Protein AF-A0A536VVU8-F1 (afdb_monomer_lite)

pLDDT: mean 79.84, std 20.14, range [30.11, 97.81]

Radius of gyration: 38.43 Å; chains: 1; bounding box: 78×57×101 Å

Structure (mmCIF, N/CA/C/O backbone):
data_AF-A0A536VVU8-F1
#
_entry.id   AF-A0A536VVU8-F1
#
loop_
_atom_site.group_PDB
_atom_site.id
_atom_site.type_symbol
_atom_site.label_atom_id
_atom_site.label_alt_id
_atom_site.label_comp_id
_atom_site.label_asym_id
_atom_site.label_entity_id
_atom_site.label_seq_id
_atom_site.pdbx_PDB_ins_code
_atom_site.Cartn_x
_atom_site.Cartn_y
_atom_site.Cartn_z
_atom_site.occupancy
_atom_site.B_iso_or_equiv
_atom_site.auth_seq_id
_atom_site.auth_comp_id
_atom_site.auth_asym_id
_atom_site.auth_atom_id
_atom_site.pdbx_PDB_model_num
ATOM 1 N N . MET A 1 1 ? -6.502 -5.950 -21.242 1.00 56.50 1 MET A N 1
ATOM 2 C CA . MET A 1 1 ? -5.462 -6.447 -20.313 1.00 56.50 1 MET A CA 1
ATOM 3 C C . MET A 1 1 ? -4.708 -7.555 -21.021 1.00 56.50 1 MET A C 1
ATOM 5 O O . MET A 1 1 ? -5.353 -8.341 -21.704 1.00 56.50 1 MET A O 1
ATOM 9 N N . THR A 1 2 ? -3.389 -7.592 -20.870 1.00 65.19 2 THR A N 1
ATOM 10 C CA . THR A 1 2 ? -2.501 -8.604 -21.467 1.00 65.19 2 THR A CA 1
ATOM 11 C C . THR A 1 2 ? -1.590 -9.166 -20.391 1.00 65.19 2 THR A C 1
ATOM 13 O O . THR A 1 2 ? -1.278 -8.462 -19.430 1.00 65.19 2 THR A O 1
ATOM 16 N N . THR A 1 3 ? -1.173 -10.421 -20.529 1.00 65.38 3 THR A N 1
ATOM 17 C CA . THR A 1 3 ? -0.126 -10.994 -19.687 1.00 65.38 3 THR A CA 1
ATOM 18 C C . THR A 1 3 ? 1.239 -10.781 -20.329 1.00 65.38 3 THR A C 1
ATOM 20 O O . THR A 1 3 ? 1.402 -11.009 -21.525 1.00 65.38 3 THR A O 1
ATOM 23 N N . ALA A 1 4 ? 2.217 -10.331 -19.547 1.00 62.19 4 ALA A N 1
ATOM 24 C CA . ALA A 1 4 ? 3.631 -10.450 -19.879 1.00 62.19 4 ALA A CA 1
ATOM 25 C C . ALA A 1 4 ? 4.192 -11.683 -19.172 1.00 62.19 4 ALA A C 1
ATOM 27 O O . ALA A 1 4 ? 3.985 -11.837 -17.968 1.00 62.19 4 ALA A O 1
ATOM 28 N N . ALA A 1 5 ? 4.888 -12.546 -19.905 1.00 60.22 5 ALA A N 1
ATOM 29 C CA . ALA A 1 5 ? 5.571 -13.704 -19.340 1.00 60.22 5 ALA A CA 1
ATOM 30 C C . ALA A 1 5 ? 7.093 -13.509 -19.375 1.00 60.22 5 ALA A C 1
ATOM 32 O O . ALA A 1 5 ? 7.667 -13.242 -20.435 1.00 60.22 5 ALA A O 1
ATOM 33 N N . THR A 1 6 ? 7.738 -13.690 -18.224 1.00 56.00 6 THR A N 1
ATOM 34 C CA . THR A 1 6 ? 9.192 -13.840 -18.067 1.00 56.00 6 THR A CA 1
ATOM 35 C C . THR A 1 6 ? 9.446 -15.201 -17.427 1.00 56.00 6 THR A C 1
ATOM 37 O O . THR A 1 6 ? 9.195 -15.353 -16.241 1.00 56.00 6 THR A O 1
ATOM 40 N N . SER A 1 7 ? 9.847 -16.183 -18.249 1.00 53.44 7 SER A N 1
ATOM 41 C CA . SER A 1 7 ? 10.188 -17.610 -18.006 1.00 53.44 7 SER A CA 1
ATOM 42 C C . SER A 1 7 ? 9.422 -18.456 -16.961 1.00 53.44 7 SER A C 1
ATOM 44 O O . SER A 1 7 ? 9.203 -19.625 -17.247 1.00 53.44 7 SER A O 1
ATOM 46 N N . GLU A 1 8 ? 8.957 -17.931 -15.825 1.00 61.34 8 GLU A N 1
ATOM 47 C CA . GLU A 1 8 ? 8.117 -18.627 -14.831 1.00 61.34 8 GLU A CA 1
ATOM 48 C C . GLU A 1 8 ? 6.990 -17.762 -14.213 1.00 61.34 8 GLU A C 1
ATOM 50 O O . GLU A 1 8 ? 6.128 -18.303 -13.520 1.00 61.34 8 GLU A O 1
ATOM 55 N N . THR A 1 9 ? 6.911 -16.452 -14.500 1.00 67.69 9 THR A N 1
ATOM 56 C CA . THR A 1 9 ? 5.904 -15.552 -13.895 1.00 67.69 9 THR A CA 1
ATOM 57 C C . THR A 1 9 ? 5.060 -14.847 -14.958 1.00 67.69 9 THR A C 1
ATOM 59 O O . THR A 1 9 ? 5.592 -14.264 -15.903 1.00 67.69 9 THR A O 1
ATOM 62 N N . ALA A 1 10 ? 3.731 -14.878 -14.799 1.00 82.81 10 ALA A N 1
ATOM 63 C CA . ALA A 1 10 ? 2.786 -14.153 -15.650 1.00 82.81 10 ALA A CA 1
ATOM 64 C C . ALA A 1 10 ? 2.287 -12.882 -14.944 1.00 82.81 10 ALA A C 1
ATOM 66 O O . ALA A 1 10 ? 1.639 -12.953 -13.898 1.00 82.81 10 ALA A O 1
ATOM 67 N N . LEU A 1 11 ? 2.554 -11.715 -15.534 1.00 87.12 11 LEU A N 1
ATOM 68 C CA . LEU A 1 11 ? 2.141 -10.413 -15.018 1.00 87.12 11 LEU A CA 1
ATOM 69 C C . LEU A 1 11 ? 0.981 -9.846 -15.831 1.00 87.12 11 LEU A C 1
ATOM 71 O O . LEU A 1 11 ? 1.105 -9.660 -17.036 1.00 87.12 11 LEU A O 1
ATOM 75 N N . TRP A 1 12 ? -0.118 -9.481 -15.175 1.00 89.44 12 TRP A N 1
ATOM 76 C CA . TRP A 1 12 ? -1.209 -8.760 -15.831 1.00 89.44 12 TRP A CA 1
ATOM 77 C C . TRP A 1 12 ? -0.884 -7.271 -15.967 1.00 89.44 12 TRP A C 1
ATOM 79 O O . TRP A 1 12 ? -0.609 -6.589 -14.976 1.00 89.44 12 TRP A O 1
ATOM 89 N N . ILE A 1 13 ? -0.952 -6.772 -17.201 1.00 90.00 13 ILE A N 1
ATOM 90 C CA . ILE A 1 13 ? -0.642 -5.393 -17.574 1.00 90.00 13 ILE A CA 1
ATOM 91 C C . ILE A 1 13 ? -1.856 -4.767 -18.272 1.00 90.00 13 ILE A C 1
ATOM 93 O O . ILE A 1 13 ? -2.518 -5.374 -19.126 1.00 90.00 13 ILE A O 1
ATOM 97 N N . ALA A 1 14 ? -2.164 -3.532 -17.883 1.00 90.69 14 ALA A N 1
ATOM 98 C CA . ALA A 1 14 ? -3.182 -2.715 -18.531 1.00 90.69 14 ALA A CA 1
ATOM 99 C C . ALA A 1 14 ? -2.667 -2.195 -19.887 1.00 90.69 14 ALA A C 1
ATOM 101 O O . ALA A 1 14 ? -1.479 -1.908 -20.032 1.00 90.69 14 ALA A O 1
ATOM 102 N N . ALA A 1 15 ? -3.539 -2.098 -20.893 1.00 90.69 15 ALA A N 1
ATOM 103 C CA . ALA A 1 15 ? -3.123 -1.841 -22.278 1.00 90.69 15 ALA A CA 1
ATOM 104 C C . ALA A 1 15 ? -2.423 -0.477 -22.436 1.00 90.69 15 ALA A C 1
ATOM 106 O O . ALA A 1 15 ? -1.438 -0.350 -23.159 1.00 90.69 15 ALA A O 1
ATOM 107 N N . GLU A 1 16 ? -2.889 0.521 -21.692 1.00 92.00 16 GLU A N 1
ATOM 108 C CA . GLU A 1 16 ? -2.343 1.873 -21.602 1.00 92.00 16 GLU A CA 1
ATOM 109 C C . GLU A 1 16 ? -0.920 1.930 -21.027 1.00 92.00 16 GLU A C 1
ATOM 111 O O . GLU A 1 16 ? -0.182 2.880 -21.277 1.00 92.00 16 GLU A O 1
ATOM 116 N N . ARG A 1 17 ? -0.499 0.897 -20.286 1.00 91.75 17 ARG A N 1
ATOM 117 C CA . ARG A 1 17 ? 0.827 0.833 -19.650 1.00 91.75 17 ARG A CA 1
ATOM 118 C C . ARG A 1 17 ? 1.844 0.008 -20.418 1.00 91.75 17 ARG A C 1
ATOM 120 O O . ARG A 1 17 ? 3.007 -0.054 -20.020 1.00 91.75 17 ARG A O 1
ATOM 127 N N . LEU A 1 18 ? 1.436 -0.620 -21.517 1.00 91.62 18 LEU A N 1
ATOM 128 C CA . LEU A 1 18 ? 2.328 -1.438 -22.332 1.00 91.62 18 LEU A CA 1
ATOM 129 C C . LEU A 1 18 ? 3.603 -0.705 -22.771 1.00 91.62 18 LEU A C 1
ATOM 131 O O . LEU A 1 18 ? 4.656 -1.323 -22.653 1.00 91.62 18 LEU A O 1
ATOM 135 N N . PRO A 1 19 ? 3.584 0.583 -23.178 1.00 92.56 19 PRO A N 1
ATOM 136 C CA . PRO A 1 19 ? 4.814 1.285 -23.552 1.00 92.56 19 PRO A CA 1
ATOM 137 C C . PRO A 1 19 ? 5.835 1.366 -22.408 1.00 92.56 19 PRO A C 1
ATOM 139 O O . PRO A 1 19 ? 7.031 1.238 -22.639 1.00 92.56 19 PRO A O 1
ATOM 142 N N . GLN A 1 20 ? 5.373 1.516 -21.162 1.00 93.75 20 GLN A N 1
ATOM 143 C CA . GLN A 1 20 ? 6.248 1.579 -19.986 1.00 93.75 20 GLN A CA 1
ATOM 144 C C . GLN A 1 20 ? 6.855 0.206 -19.687 1.00 93.75 20 GLN A C 1
ATOM 146 O O . GLN A 1 20 ? 8.058 0.088 -19.473 1.00 93.75 20 GLN A O 1
ATOM 151 N N . PHE A 1 21 ? 6.028 -0.843 -19.699 1.00 91.94 21 PHE A N 1
ATOM 152 C CA . PHE A 1 21 ? 6.495 -2.207 -19.454 1.00 91.94 21 PHE A CA 1
ATOM 153 C C . PHE A 1 21 ? 7.374 -2.739 -20.588 1.00 91.94 21 PHE A C 1
ATOM 155 O O . PHE A 1 21 ? 8.287 -3.504 -20.306 1.00 91.94 21 PHE A O 1
ATOM 162 N N . ALA A 1 22 ? 7.160 -2.314 -21.833 1.00 91.19 22 ALA A N 1
ATOM 163 C CA . ALA A 1 22 ? 8.033 -2.653 -22.955 1.00 91.19 22 ALA A CA 1
ATOM 164 C C . ALA A 1 22 ? 9.449 -2.079 -22.775 1.00 91.19 22 ALA A C 1
ATOM 166 O O . ALA A 1 22 ? 10.422 -2.754 -23.099 1.00 91.19 22 ALA A O 1
ATOM 167 N N . SER A 1 23 ? 9.579 -0.877 -22.199 1.00 92.69 23 SER A N 1
ATOM 168 C CA . SER A 1 23 ? 10.887 -0.284 -21.889 1.00 92.69 23 SER A CA 1
ATOM 169 C C . SER A 1 23 ? 11.630 -0.994 -20.754 1.00 92.69 23 SER A C 1
ATOM 171 O O . SER A 1 23 ? 12.858 -0.985 -20.737 1.00 92.69 23 SER A O 1
ATOM 173 N N . VAL A 1 24 ? 10.907 -1.575 -19.793 1.00 92.44 24 VAL A N 1
ATOM 174 C CA . VAL A 1 24 ? 11.493 -2.228 -18.606 1.00 92.44 24 VAL A CA 1
ATOM 175 C C . VAL A 1 24 ? 11.719 -3.730 -18.828 1.00 92.44 24 VAL A C 1
ATOM 177 O O . VAL A 1 24 ? 12.696 -4.288 -18.339 1.00 92.44 24 VAL A O 1
ATOM 180 N N . LEU A 1 25 ? 10.841 -4.384 -19.588 1.00 89.88 25 LEU A N 1
ATOM 181 C CA . LEU A 1 25 ? 10.872 -5.815 -19.890 1.00 89.88 25 LEU A CA 1
ATOM 182 C C . LEU A 1 25 ? 10.936 -6.037 -21.414 1.00 89.88 25 LEU A C 1
ATOM 184 O O . LEU A 1 25 ? 9.982 -6.552 -22.002 1.00 89.88 25 LEU A O 1
ATOM 188 N N . PRO A 1 26 ? 12.052 -5.689 -22.080 1.00 85.56 26 PRO A N 1
ATOM 189 C CA . PRO A 1 26 ? 12.145 -5.722 -23.544 1.00 85.56 26 PRO A CA 1
ATOM 190 C C . PRO A 1 26 ? 12.025 -7.131 -24.144 1.00 85.56 26 PRO A C 1
ATOM 192 O O . PRO A 1 26 ? 11.729 -7.277 -25.327 1.00 85.56 26 PRO A O 1
ATOM 195 N N . HIS A 1 27 ? 12.256 -8.175 -23.344 1.00 85.75 27 HIS A N 1
ATOM 196 C CA . HIS A 1 27 ? 12.204 -9.577 -23.773 1.00 85.75 27 HIS A CA 1
ATOM 197 C C . HIS A 1 27 ? 10.924 -10.308 -23.338 1.00 85.75 27 HIS A C 1
ATOM 199 O O . HIS A 1 27 ? 10.821 -11.520 -23.529 1.00 85.75 27 HIS A O 1
ATOM 205 N N . ALA A 1 28 ? 9.958 -9.607 -22.737 1.00 86.19 28 ALA A N 1
ATOM 206 C CA . ALA A 1 28 ? 8.708 -10.223 -22.312 1.00 86.19 28 ALA A CA 1
ATOM 207 C C . ALA A 1 28 ? 7.828 -10.598 -23.510 1.00 86.19 28 ALA A C 1
ATOM 209 O O . ALA A 1 28 ? 7.691 -9.846 -24.476 1.00 86.19 28 ALA A O 1
ATOM 210 N N . GLN A 1 29 ? 7.184 -11.761 -23.419 1.00 86.44 29 GLN A N 1
ATOM 211 C CA . GLN A 1 29 ? 6.171 -12.171 -24.389 1.00 86.44 29 GLN A CA 1
ATOM 212 C C . GLN A 1 29 ? 4.787 -11.733 -23.917 1.00 86.44 29 GLN A C 1
ATOM 214 O O . GLN A 1 29 ? 4.435 -11.942 -22.757 1.00 86.44 29 GLN A O 1
ATOM 219 N N . TYR A 1 30 ? 4.003 -11.153 -24.825 1.00 86.50 30 TYR A N 1
ATOM 220 C CA . TYR A 1 30 ? 2.677 -10.611 -24.539 1.00 86.50 30 TYR A CA 1
ATOM 221 C C . TYR A 1 30 ? 1.573 -11.534 -25.062 1.00 86.50 30 TYR A C 1
ATOM 223 O O . TYR A 1 30 ? 1.510 -11.796 -26.265 1.00 86.50 30 TYR A O 1
ATOM 231 N N . SER A 1 31 ? 0.681 -11.994 -24.180 1.00 86.06 31 SER A N 1
ATOM 232 C CA . SER A 1 31 ? -0.462 -12.839 -24.545 1.00 86.06 31 SER A CA 1
ATOM 233 C C . SER A 1 31 ? -1.787 -12.320 -23.949 1.00 86.06 31 SER A C 1
ATOM 235 O O . SER A 1 31 ? -1.892 -12.150 -22.735 1.00 86.06 31 SER A O 1
ATOM 237 N N . PRO A 1 32 ? -2.824 -12.037 -24.762 1.00 86.00 32 PRO A N 1
ATOM 238 C CA . PRO A 1 32 ? -2.757 -11.885 -26.213 1.00 86.00 32 PRO A CA 1
ATOM 239 C C . PRO A 1 32 ? -1.834 -10.719 -26.603 1.00 86.00 32 PRO A C 1
ATOM 241 O O . PRO A 1 32 ? -1.619 -9.789 -25.818 1.00 86.00 32 PRO A O 1
ATOM 244 N N . SER A 1 33 ? -1.306 -10.756 -27.827 1.00 86.62 33 SER A N 1
ATOM 245 C CA . SER A 1 33 ? -0.623 -9.599 -28.405 1.00 86.62 33 SER A CA 1
ATOM 246 C C . SER A 1 33 ? -1.662 -8.504 -28.637 1.00 86.62 33 SER A C 1
ATOM 248 O O . SER A 1 33 ? -2.558 -8.655 -29.468 1.00 86.62 33 SER A O 1
ATOM 250 N N . ILE A 1 34 ? -1.585 -7.430 -27.855 1.00 87.94 34 ILE A N 1
ATOM 251 C CA . ILE A 1 34 ? -2.446 -6.257 -28.004 1.00 87.94 34 ILE A CA 1
ATOM 252 C C . ILE A 1 34 ? -1.575 -5.035 -28.272 1.00 87.94 34 ILE A C 1
ATOM 254 O O . ILE A 1 34 ? -0.475 -4.913 -27.732 1.00 87.94 34 ILE A O 1
ATOM 258 N N . ALA A 1 35 ? -2.086 -4.115 -29.084 1.00 87.75 35 ALA A N 1
ATOM 259 C CA . ALA A 1 35 ? -1.477 -2.805 -29.253 1.00 87.75 35 ALA A CA 1
ATOM 260 C C . ALA A 1 35 ? -1.903 -1.875 -28.108 1.00 87.75 35 ALA A C 1
ATOM 262 O O . ALA A 1 35 ? -3.057 -1.898 -27.672 1.00 87.75 35 ALA A O 1
ATOM 263 N N . ALA A 1 36 ? -0.978 -1.039 -27.638 1.00 89.25 36 ALA A N 1
ATOM 264 C CA . ALA A 1 36 ? -1.325 0.064 -26.752 1.00 89.25 36 ALA A CA 1
ATOM 265 C C . ALA A 1 36 ? -2.180 1.100 -27.514 1.00 89.25 36 ALA A C 1
ATOM 267 O O . ALA A 1 36 ? -1.981 1.278 -28.720 1.00 89.25 36 ALA A O 1
ATOM 268 N N . PRO A 1 37 ? -3.112 1.806 -26.849 1.00 90.94 37 PRO A N 1
ATOM 269 C CA . PRO A 1 37 ? -3.816 2.921 -27.472 1.00 90.94 37 PRO A CA 1
ATOM 270 C C . PRO A 1 37 ? -2.832 4.009 -27.934 1.00 90.94 37 PRO A C 1
ATOM 272 O O . PRO A 1 37 ? -1.844 4.291 -27.252 1.00 90.94 37 PRO A O 1
ATOM 275 N N . ALA A 1 38 ? -3.119 4.639 -29.078 1.00 88.75 38 ALA A N 1
ATOM 276 C CA . ALA A 1 38 ? -2.186 5.536 -29.771 1.00 88.75 38 ALA A CA 1
ATOM 277 C C . ALA A 1 38 ? -1.668 6.699 -28.902 1.00 88.75 38 ALA A C 1
ATOM 279 O O . ALA A 1 38 ? -0.508 7.094 -29.018 1.00 88.75 38 ALA A O 1
ATOM 280 N N . GLU A 1 39 ? -2.505 7.211 -27.998 1.00 89.88 39 GLU A N 1
ATOM 281 C CA . GLU A 1 39 ? -2.157 8.285 -27.060 1.00 89.88 39 GLU A CA 1
ATOM 282 C C . GLU A 1 39 ? -1.014 7.910 -26.103 1.00 89.88 39 GLU A C 1
ATOM 284 O O . GLU A 1 39 ? -0.173 8.751 -25.785 1.00 89.88 39 GLU A O 1
ATOM 289 N N . PHE A 1 40 ? -0.923 6.639 -25.702 1.00 86.00 40 PHE A N 1
ATOM 290 C CA . PHE A 1 40 ? 0.133 6.157 -24.811 1.00 86.00 40 PHE A CA 1
ATOM 291 C C . PHE A 1 40 ? 1.403 5.776 -25.573 1.00 86.00 40 PHE A C 1
ATOM 293 O O . PHE A 1 40 ? 2.497 5.903 -25.026 1.00 86.00 40 PHE A O 1
ATOM 300 N N . THR A 1 41 ? 1.281 5.356 -26.836 1.00 86.81 41 THR A N 1
ATOM 301 C CA . THR A 1 41 ? 2.428 5.053 -27.710 1.00 86.81 41 THR A CA 1
ATOM 302 C C . THR A 1 41 ? 3.169 6.311 -28.164 1.00 86.81 41 THR A C 1
ATOM 304 O O . THR A 1 41 ? 4.370 6.252 -28.413 1.00 86.81 41 THR A O 1
ATOM 307 N N . ALA A 1 42 ? 2.485 7.457 -28.252 1.00 86.75 42 ALA A N 1
ATOM 308 C CA . ALA A 1 42 ? 3.098 8.722 -28.663 1.00 86.75 42 ALA A CA 1
ATOM 309 C C . ALA A 1 42 ? 4.193 9.212 -27.695 1.00 86.75 42 ALA A C 1
ATOM 311 O O . ALA A 1 42 ? 5.114 9.918 -28.107 1.00 86.75 42 ALA A O 1
ATOM 312 N N . ARG A 1 43 ? 4.113 8.836 -26.411 1.00 88.12 43 ARG A N 1
ATOM 313 C CA . ARG A 1 43 ? 5.133 9.163 -25.410 1.00 88.12 43 ARG A CA 1
ATOM 314 C C . ARG A 1 43 ? 6.199 8.071 -25.364 1.00 88.12 43 ARG A C 1
ATOM 316 O O . ARG A 1 43 ? 5.911 6.925 -25.035 1.00 88.12 43 ARG A O 1
ATOM 323 N N . SER A 1 44 ? 7.447 8.462 -25.613 1.00 87.19 44 SER A N 1
ATOM 324 C CA . SER A 1 44 ? 8.603 7.603 -25.353 1.00 87.19 44 SER A CA 1
ATOM 325 C C . SER A 1 44 ? 8.906 7.553 -23.855 1.00 87.19 44 SER A C 1
ATOM 327 O O . SER A 1 44 ? 8.875 8.582 -23.178 1.00 87.19 44 SER A O 1
ATOM 329 N N . TRP A 1 45 ? 9.202 6.358 -23.348 1.00 91.25 45 TRP A N 1
ATOM 330 C CA . TRP A 1 45 ? 9.476 6.111 -21.937 1.00 91.25 45 TRP A CA 1
ATOM 331 C C . TRP A 1 45 ? 10.900 5.579 -21.750 1.00 91.25 45 TRP A C 1
ATOM 333 O O . TRP A 1 45 ? 11.156 4.416 -22.073 1.00 91.25 45 TRP A O 1
ATOM 343 N N . PRO A 1 46 ? 11.832 6.377 -21.198 1.00 94.31 46 PRO A N 1
ATOM 344 C CA . PRO A 1 46 ? 13.113 5.860 -20.728 1.00 94.31 46 PRO A CA 1
ATOM 345 C C . PRO A 1 46 ? 12.889 4.795 -19.647 1.00 94.31 46 PRO A C 1
ATOM 347 O O . PRO A 1 46 ? 12.049 4.988 -18.769 1.00 94.31 46 PRO A O 1
ATOM 350 N N . ALA A 1 47 ? 13.653 3.698 -19.665 1.00 92.94 47 ALA A N 1
ATOM 351 C CA . ALA A 1 47 ? 13.438 2.561 -18.759 1.00 92.94 47 ALA A CA 1
ATOM 352 C C . ALA A 1 47 ? 13.407 2.960 -17.270 1.00 92.94 47 ALA A C 1
ATOM 354 O O . ALA A 1 47 ? 12.525 2.531 -16.530 1.00 92.94 47 ALA A O 1
ATOM 355 N N . ALA A 1 48 ? 14.310 3.849 -16.843 1.00 94.00 48 ALA A N 1
ATOM 356 C CA . ALA A 1 48 ? 14.354 4.332 -15.463 1.00 94.00 48 ALA A CA 1
ATOM 357 C C . ALA A 1 48 ? 13.101 5.138 -15.068 1.00 94.00 48 ALA A C 1
ATOM 359 O O . ALA A 1 48 ? 12.575 4.969 -13.972 1.00 94.00 48 ALA A O 1
ATOM 360 N N . GLU A 1 49 ? 12.600 6.002 -15.957 1.00 95.44 49 GLU A N 1
ATOM 361 C CA . GLU A 1 49 ? 11.377 6.782 -15.719 1.00 95.44 49 GLU A CA 1
ATOM 362 C C . GLU A 1 49 ? 10.136 5.883 -15.732 1.00 95.44 49 GLU A C 1
ATOM 364 O O . GLU A 1 49 ? 9.284 5.989 -14.851 1.00 95.44 49 GLU A O 1
ATOM 369 N N . ALA A 1 50 ? 10.074 4.948 -16.684 1.00 95.88 50 ALA A N 1
ATOM 370 C CA . ALA A 1 50 ? 9.018 3.950 -16.771 1.00 95.88 50 ALA A CA 1
ATOM 371 C C . ALA A 1 50 ? 8.909 3.141 -15.476 1.00 95.88 50 ALA A C 1
ATOM 373 O O . ALA A 1 50 ? 7.810 2.957 -14.953 1.00 95.88 50 ALA A O 1
ATOM 374 N N . LEU A 1 51 ? 10.048 2.699 -14.935 1.00 96.44 51 LEU A N 1
ATOM 375 C CA . LEU A 1 51 ? 10.086 1.926 -13.704 1.00 96.44 51 LEU A CA 1
ATOM 376 C C . LEU A 1 51 ? 9.567 2.725 -12.505 1.00 96.44 51 LEU A C 1
ATOM 378 O O . LEU A 1 51 ? 8.772 2.201 -11.728 1.00 96.44 51 LEU A O 1
ATOM 382 N N . ILE A 1 52 ? 9.961 3.995 -12.378 1.00 97.56 52 ILE A N 1
ATOM 383 C CA . ILE A 1 52 ? 9.468 4.878 -11.312 1.00 97.56 52 ILE A CA 1
ATOM 384 C C . ILE A 1 52 ? 7.948 4.998 -11.379 1.00 97.56 52 ILE A C 1
ATOM 386 O O . ILE A 1 52 ? 7.280 4.815 -10.364 1.00 97.56 52 ILE A O 1
ATOM 390 N N . GLU A 1 53 ? 7.385 5.234 -12.564 1.00 96.44 53 GLU A N 1
ATOM 391 C CA . GLU A 1 53 ? 5.934 5.348 -12.727 1.00 96.44 53 GLU A CA 1
ATOM 392 C C . GLU A 1 53 ? 5.202 4.018 -12.513 1.00 96.44 53 GLU A C 1
ATOM 394 O O . GLU A 1 53 ? 4.079 4.000 -12.003 1.00 96.44 53 GLU A O 1
ATOM 399 N N . ILE A 1 54 ? 5.809 2.885 -12.876 1.00 95.44 54 ILE A N 1
ATOM 400 C CA . ILE A 1 54 ? 5.265 1.551 -12.584 1.00 95.44 54 ILE A CA 1
ATOM 401 C C . ILE A 1 54 ? 5.214 1.320 -11.070 1.00 95.44 54 ILE A C 1
ATOM 403 O O . ILE A 1 54 ? 4.161 0.948 -10.547 1.00 95.44 54 ILE A O 1
ATOM 407 N N . VAL A 1 55 ? 6.314 1.585 -10.360 1.00 96.69 55 VAL A N 1
ATOM 408 C CA . VAL A 1 55 ? 6.394 1.454 -8.899 1.00 96.69 55 VAL A CA 1
ATOM 409 C C . VAL A 1 55 ? 5.417 2.413 -8.214 1.00 96.69 55 VAL A C 1
ATOM 411 O O . VAL A 1 55 ? 4.686 1.985 -7.321 1.00 96.69 55 VAL A O 1
ATOM 414 N N . ARG A 1 56 ? 5.334 3.673 -8.672 1.00 96.50 56 ARG A N 1
ATOM 415 C CA . ARG A 1 56 ? 4.391 4.687 -8.170 1.00 96.50 56 ARG A CA 1
ATOM 416 C C . ARG A 1 56 ? 2.968 4.142 -8.175 1.00 96.50 56 ARG A C 1
ATOM 418 O O . ARG A 1 56 ? 2.335 4.058 -7.128 1.00 96.50 56 ARG A O 1
ATOM 425 N N . SER A 1 57 ? 2.496 3.680 -9.328 1.00 94.25 57 SER A N 1
ATOM 426 C CA . SER A 1 57 ? 1.120 3.198 -9.457 1.00 94.25 57 SER A CA 1
ATOM 427 C C . SER A 1 57 ? 0.857 1.868 -8.759 1.00 94.25 57 SER A C 1
ATOM 429 O O . SER A 1 57 ? -0.272 1.611 -8.351 1.00 94.25 57 SER A O 1
ATOM 431 N N . ARG A 1 58 ? 1.874 1.017 -8.576 1.00 93.75 58 ARG A N 1
ATOM 432 C CA . ARG A 1 58 ? 1.740 -0.166 -7.714 1.00 93.75 58 ARG A CA 1
ATOM 433 C C . ARG A 1 58 ? 1.490 0.248 -6.262 1.00 93.75 58 ARG A C 1
ATOM 435 O O . ARG A 1 58 ? 0.583 -0.294 -5.638 1.00 93.75 58 ARG A O 1
ATOM 442 N N . LEU A 1 59 ? 2.226 1.233 -5.746 1.00 95.25 59 LEU A N 1
ATOM 443 C CA . LEU A 1 59 ? 2.075 1.718 -4.369 1.00 95.25 59 LEU A CA 1
ATOM 444 C C . LEU A 1 59 ? 0.735 2.421 -4.093 1.00 95.25 59 LEU A C 1
ATOM 446 O O . LEU A 1 59 ? 0.288 2.419 -2.953 1.00 95.25 59 LEU A O 1
ATOM 450 N N . GLU A 1 60 ? 0.062 2.980 -5.102 1.00 93.25 60 GLU A N 1
ATOM 451 C CA . GLU A 1 60 ? -1.270 3.594 -4.923 1.00 93.25 60 GLU A CA 1
ATOM 452 C C . GLU A 1 60 ? -2.352 2.574 -4.523 1.00 93.25 60 GLU A C 1
ATOM 454 O O . GLU A 1 60 ? -3.346 2.922 -3.875 1.00 93.25 60 GLU A O 1
ATOM 459 N N . GLY A 1 61 ? -2.172 1.312 -4.929 1.00 89.69 61 GLY A N 1
ATOM 460 C CA . GLY A 1 61 ? -3.090 0.208 -4.641 1.00 89.69 61 GLY A CA 1
ATOM 461 C C . GLY A 1 61 ? -2.587 -0.774 -3.583 1.00 89.69 61 GLY A C 1
ATOM 462 O O . GLY A 1 61 ? -3.391 -1.507 -3.006 1.00 89.69 61 GLY A O 1
ATOM 463 N N . LEU A 1 62 ? -1.280 -0.803 -3.321 1.00 91.31 62 LEU A N 1
ATOM 464 C CA . LEU A 1 62 ? -0.659 -1.694 -2.346 1.00 91.31 62 LEU A CA 1
ATOM 465 C C . LEU A 1 62 ? -0.488 -0.987 -1.000 1.00 91.31 62 LEU A C 1
ATOM 467 O O . LEU A 1 62 ? -0.014 0.142 -0.932 1.00 91.31 62 LEU A O 1
ATOM 471 N N . GLY A 1 63 ? -0.847 -1.673 0.088 1.00 89.19 63 GLY A N 1
ATOM 472 C CA . GLY A 1 63 ? -0.503 -1.231 1.441 1.00 89.19 63 GLY A CA 1
ATOM 473 C C . GLY A 1 63 ? 1.011 -1.296 1.708 1.00 89.19 63 GLY A C 1
ATOM 474 O O . GLY A 1 63 ? 1.808 -1.351 0.771 1.00 89.19 63 GLY A O 1
ATOM 475 N N . PRO A 1 64 ? 1.430 -1.305 2.983 1.00 93.69 64 PRO A N 1
ATOM 476 C CA . PRO A 1 64 ? 2.821 -1.562 3.341 1.00 93.69 64 PRO A CA 1
ATOM 477 C C . PRO A 1 64 ? 3.359 -2.820 2.652 1.00 93.69 64 PRO A C 1
ATOM 479 O O . PRO A 1 64 ? 2.764 -3.892 2.755 1.00 93.69 64 PRO A O 1
ATOM 482 N N . VAL A 1 65 ? 4.454 -2.671 1.908 1.00 95.94 65 VAL A N 1
ATOM 483 C CA . VAL A 1 65 ? 5.065 -3.756 1.131 1.00 95.94 65 VAL A CA 1
ATOM 484 C C . VAL A 1 65 ? 6.585 -3.674 1.209 1.00 95.94 65 VAL A C 1
ATOM 486 O O . VAL A 1 65 ? 7.161 -2.587 1.229 1.00 95.94 65 VAL A O 1
ATOM 489 N N . THR A 1 66 ? 7.267 -4.814 1.265 1.00 96.19 66 THR A N 1
ATOM 490 C CA . THR A 1 66 ? 8.736 -4.847 1.237 1.00 96.19 66 THR A CA 1
ATOM 491 C C . THR A 1 66 ? 9.256 -4.654 -0.188 1.00 96.19 66 THR A C 1
ATOM 493 O O . THR A 1 66 ? 8.572 -4.976 -1.162 1.00 96.19 66 THR A O 1
ATOM 496 N N . ALA A 1 67 ? 10.482 -4.141 -0.330 1.00 96.44 67 ALA A N 1
ATOM 497 C CA . ALA A 1 67 ? 11.105 -3.984 -1.648 1.00 96.44 67 ALA A CA 1
ATOM 498 C C . ALA A 1 67 ? 11.234 -5.336 -2.378 1.00 96.44 67 ALA A C 1
ATOM 500 O O . ALA A 1 67 ? 10.918 -5.416 -3.562 1.00 96.44 67 ALA A O 1
ATOM 501 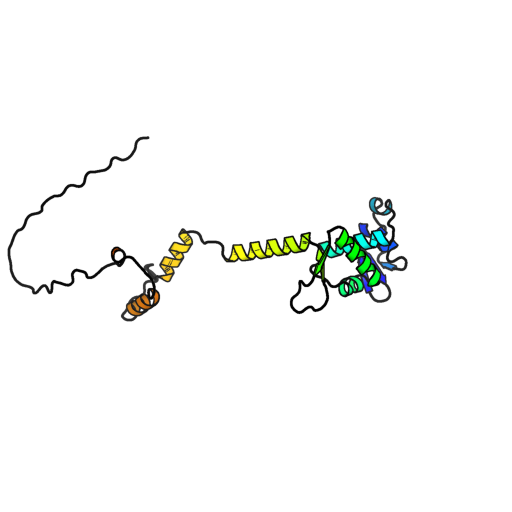N N . ASN A 1 68 ? 11.588 -6.403 -1.649 1.00 95.31 68 ASN A N 1
ATOM 502 C CA . ASN A 1 68 ? 11.632 -7.772 -2.166 1.00 95.31 68 ASN A CA 1
ATOM 503 C C . ASN A 1 68 ? 10.280 -8.229 -2.710 1.00 95.31 68 ASN A C 1
ATOM 505 O O . ASN A 1 68 ? 10.194 -8.596 -3.874 1.00 95.31 68 ASN A O 1
ATOM 509 N N . ALA A 1 69 ? 9.212 -8.134 -1.911 1.00 94.38 69 ALA A N 1
ATOM 510 C CA . ALA A 1 69 ? 7.889 -8.572 -2.353 1.00 94.38 69 ALA A CA 1
ATOM 511 C C . ALA A 1 69 ? 7.416 -7.798 -3.594 1.00 94.38 69 ALA A C 1
ATOM 513 O O . ALA A 1 69 ? 6.791 -8.368 -4.490 1.00 94.38 69 ALA A O 1
ATOM 514 N N . LEU A 1 70 ? 7.736 -6.503 -3.671 1.00 95.12 70 LEU A N 1
ATOM 515 C CA . LEU A 1 70 ? 7.409 -5.684 -4.830 1.00 95.12 70 LEU A CA 1
ATOM 516 C C . LEU A 1 70 ? 8.212 -6.097 -6.076 1.00 95.12 70 LEU A C 1
ATOM 518 O O . LEU A 1 70 ? 7.627 -6.215 -7.154 1.00 95.12 70 LEU A O 1
ATOM 522 N N . ALA A 1 71 ? 9.513 -6.352 -5.928 1.00 94.69 71 ALA A N 1
ATOM 523 C CA . ALA A 1 71 ? 10.387 -6.824 -7.000 1.00 94.69 71 ALA A CA 1
ATOM 524 C C . ALA A 1 71 ? 9.956 -8.200 -7.531 1.00 94.69 71 ALA A C 1
ATOM 526 O O . ALA A 1 71 ? 9.746 -8.354 -8.738 1.00 94.69 71 ALA A O 1
ATOM 527 N N . ASP A 1 72 ? 9.704 -9.149 -6.627 1.00 92.62 72 ASP A N 1
ATOM 528 C CA . ASP A 1 72 ? 9.243 -10.502 -6.945 1.00 92.62 72 ASP A CA 1
ATOM 529 C C . ASP A 1 72 ? 7.903 -10.466 -7.696 1.00 92.62 72 ASP A C 1
ATOM 531 O O . ASP A 1 72 ? 7.728 -11.150 -8.704 1.00 92.62 72 ASP A O 1
ATOM 535 N N . SER A 1 73 ? 6.974 -9.596 -7.274 1.00 91.38 73 SER A N 1
ATOM 536 C CA . SER A 1 73 ? 5.650 -9.471 -7.904 1.00 91.38 73 SER A CA 1
ATOM 537 C C . SER A 1 73 ? 5.685 -9.012 -9.365 1.00 91.38 73 SER A C 1
ATOM 539 O O . SER A 1 73 ? 4.728 -9.244 -10.105 1.00 91.38 73 SER A O 1
ATOM 541 N N . MET A 1 74 ? 6.762 -8.340 -9.781 1.00 90.38 74 MET A N 1
ATOM 542 C CA . MET A 1 74 ? 6.936 -7.826 -11.141 1.00 90.38 74 MET A CA 1
ATOM 543 C C . MET A 1 74 ? 8.034 -8.557 -11.919 1.00 90.38 74 MET A C 1
ATOM 545 O O . MET A 1 74 ? 8.255 -8.218 -13.079 1.00 90.38 74 MET A O 1
ATOM 549 N N . ALA A 1 75 ? 8.700 -9.540 -11.300 1.00 89.75 75 ALA A N 1
ATOM 550 C CA . ALA A 1 75 ? 9.890 -10.201 -11.832 1.00 89.75 75 ALA A CA 1
ATOM 551 C C . ALA A 1 75 ? 10.979 -9.195 -12.267 1.00 89.75 75 ALA A C 1
ATOM 553 O O . ALA A 1 75 ? 11.557 -9.316 -13.348 1.00 89.75 75 ALA A O 1
ATOM 554 N N . LEU A 1 76 ? 11.231 -8.180 -11.431 1.00 91.44 76 LEU A N 1
ATOM 555 C CA . LEU A 1 76 ? 12.227 -7.133 -11.678 1.00 91.44 76 LEU A CA 1
ATOM 556 C C . LEU A 1 76 ? 13.410 -7.239 -10.711 1.00 91.44 76 LEU A C 1
ATOM 558 O O . LEU A 1 76 ? 13.228 -7.696 -9.582 1.00 91.44 76 LEU A O 1
ATOM 562 N N . PRO A 1 77 ? 14.615 -6.788 -11.105 1.00 93.25 77 PRO A N 1
ATOM 563 C CA . PRO A 1 77 ? 15.756 -6.758 -10.201 1.00 93.25 77 PRO A CA 1
ATOM 564 C C . PRO A 1 77 ? 15.476 -5.879 -8.978 1.00 93.25 77 PRO A C 1
ATOM 566 O O . PRO A 1 77 ? 15.046 -4.731 -9.105 1.00 93.25 77 PRO A O 1
ATOM 569 N N . LEU A 1 78 ? 15.771 -6.402 -7.784 1.00 95.62 78 LEU A N 1
ATOM 570 C CA . LEU A 1 78 ? 15.553 -5.689 -6.522 1.00 95.62 78 LEU A CA 1
ATOM 571 C C . LEU A 1 78 ? 16.233 -4.312 -6.508 1.00 95.62 78 LEU A C 1
ATOM 573 O O . LEU A 1 78 ? 15.611 -3.334 -6.109 1.00 95.62 78 LEU A O 1
ATOM 577 N N . ALA A 1 79 ? 17.471 -4.226 -7.001 1.00 96.62 79 ALA A N 1
ATOM 578 C CA . ALA A 1 79 ? 18.241 -2.982 -7.029 1.00 96.62 79 ALA A CA 1
ATOM 579 C C . ALA A 1 79 ? 17.546 -1.863 -7.828 1.00 96.62 79 ALA A C 1
ATOM 581 O O . ALA A 1 79 ? 17.544 -0.706 -7.406 1.00 96.62 79 ALA A O 1
ATOM 582 N N . ASP A 1 80 ? 16.906 -2.206 -8.949 1.00 96.25 80 ASP A N 1
ATOM 583 C CA . ASP A 1 80 ? 16.204 -1.233 -9.788 1.00 96.25 80 ASP A CA 1
ATOM 584 C C . ASP A 1 80 ? 14.934 -0.728 -9.087 1.00 96.25 80 ASP A C 1
ATOM 586 O O . ASP A 1 80 ? 14.625 0.468 -9.101 1.00 96.25 80 ASP A O 1
ATOM 590 N N . VAL A 1 81 ? 14.216 -1.633 -8.414 1.00 97.06 81 VAL A N 1
ATOM 591 C CA . VAL A 1 81 ? 13.030 -1.294 -7.616 1.00 97.06 81 VAL A CA 1
ATOM 592 C C . VAL A 1 81 ? 13.414 -0.424 -6.418 1.00 97.06 81 VAL A C 1
ATOM 594 O O . VAL A 1 81 ? 12.745 0.572 -6.151 1.00 97.06 81 VAL A O 1
ATOM 597 N N . GLU A 1 82 ? 14.510 -0.734 -5.725 1.00 96.94 82 GLU A N 1
ATOM 598 C CA . GLU A 1 82 ? 15.028 0.084 -4.624 1.00 96.94 82 GLU A CA 1
ATOM 599 C C . GLU A 1 82 ? 15.430 1.488 -5.086 1.00 96.94 82 GLU A C 1
ATOM 601 O O . GLU A 1 82 ? 15.107 2.468 -4.410 1.00 96.94 82 GLU A O 1
ATOM 606 N N . ALA A 1 83 ? 16.068 1.614 -6.253 1.00 97.12 83 ALA A N 1
ATOM 607 C CA . ALA A 1 83 ? 16.410 2.909 -6.835 1.00 97.12 83 ALA A CA 1
ATOM 608 C C . ALA A 1 83 ? 15.155 3.738 -7.166 1.00 97.12 83 ALA A C 1
ATOM 610 O O . ALA A 1 83 ? 15.087 4.930 -6.845 1.00 97.12 83 ALA A O 1
ATOM 611 N N . ALA A 1 84 ? 14.132 3.107 -7.750 1.00 97.62 84 ALA A N 1
ATOM 612 C CA . ALA A 1 84 ? 12.850 3.751 -8.024 1.00 97.62 84 ALA A CA 1
ATOM 613 C C . ALA A 1 84 ? 12.134 4.189 -6.731 1.00 97.62 84 ALA A C 1
ATOM 615 O O . ALA A 1 84 ? 11.662 5.324 -6.638 1.00 97.62 84 ALA A O 1
ATOM 616 N N . LEU A 1 85 ? 12.109 3.329 -5.708 1.00 97.50 85 LEU A N 1
ATOM 617 C CA . LEU A 1 85 ? 11.540 3.631 -4.391 1.00 97.50 85 LEU A CA 1
ATOM 618 C C . LEU A 1 85 ? 12.276 4.780 -3.694 1.00 97.50 85 LEU A C 1
ATOM 620 O O . LEU A 1 85 ? 11.635 5.672 -3.137 1.00 97.50 85 LEU A O 1
ATOM 624 N N . ALA A 1 86 ? 13.609 4.804 -3.763 1.00 97.00 86 ALA A N 1
ATOM 625 C CA . ALA A 1 86 ? 14.419 5.884 -3.209 1.00 97.00 86 ALA A CA 1
ATOM 626 C C . ALA A 1 86 ? 14.087 7.232 -3.865 1.00 97.00 86 ALA A C 1
ATOM 628 O O . ALA A 1 86 ? 13.924 8.233 -3.162 1.00 97.00 86 ALA A O 1
ATOM 629 N N . LYS A 1 87 ? 13.909 7.258 -5.193 1.00 97.81 87 LYS A N 1
ATOM 630 C CA . LYS A 1 87 ? 13.484 8.468 -5.906 1.00 97.81 87 LYS A CA 1
ATOM 631 C C . LYS A 1 87 ? 12.070 8.907 -5.513 1.00 97.81 87 LYS A C 1
ATOM 633 O O . LYS A 1 87 ? 11.871 10.079 -5.209 1.00 97.81 87 LYS A O 1
ATOM 638 N N . LEU A 1 88 ? 11.116 7.981 -5.413 1.00 97.62 88 LEU A N 1
ATOM 639 C CA . LEU A 1 88 ? 9.756 8.295 -4.954 1.00 97.62 88 LEU A CA 1
ATOM 640 C C . LEU A 1 88 ? 9.713 8.790 -3.501 1.00 97.62 88 LEU A C 1
ATOM 642 O O . LEU A 1 88 ? 8.867 9.618 -3.157 1.00 97.62 88 LEU A O 1
ATOM 646 N N . ALA A 1 89 ? 10.614 8.313 -2.640 1.00 96.94 89 ALA A N 1
ATOM 647 C CA . ALA A 1 89 ? 10.777 8.867 -1.299 1.00 96.94 89 ALA A CA 1
ATOM 648 C C . ALA A 1 89 ? 11.333 10.292 -1.326 1.00 96.94 89 ALA A C 1
ATOM 650 O O . ALA A 1 89 ? 10.829 11.142 -0.592 1.00 96.94 89 ALA A O 1
ATOM 651 N N . ALA A 1 90 ? 12.326 10.567 -2.177 1.00 97.31 90 ALA A N 1
ATOM 652 C CA . ALA A 1 90 ? 12.879 11.909 -2.346 1.00 97.31 90 ALA A CA 1
ATOM 653 C C . ALA A 1 90 ? 11.832 12.909 -2.875 1.00 97.31 90 ALA A C 1
ATOM 655 O O . ALA A 1 90 ? 11.807 14.056 -2.440 1.00 97.31 90 ALA A O 1
ATOM 656 N N . GLU A 1 91 ? 10.920 12.461 -3.744 1.00 96.62 91 GLU A N 1
ATOM 657 C CA . GLU A 1 91 ? 9.770 13.244 -4.227 1.00 96.62 91 GLU A CA 1
ATOM 658 C C . GLU A 1 91 ? 8.677 13.450 -3.159 1.00 96.62 91 GLU A C 1
ATOM 660 O O . GLU A 1 91 ? 7.745 14.227 -3.359 1.00 96.62 91 GLU A O 1
ATOM 665 N N . GLY A 1 92 ? 8.755 12.754 -2.020 1.00 95.69 92 GLY A N 1
ATOM 666 C CA . GLY A 1 92 ? 7.737 12.813 -0.973 1.00 95.69 92 GLY A CA 1
ATOM 667 C C . GLY A 1 92 ? 6.460 12.025 -1.293 1.00 95.69 92 GLY A C 1
ATOM 668 O O . GLY A 1 92 ? 5.459 12.177 -0.587 1.00 95.69 92 GLY A O 1
ATOM 669 N N . PHE A 1 93 ? 6.487 11.155 -2.302 1.00 96.94 93 PHE A N 1
ATOM 670 C CA . PHE A 1 93 ? 5.373 10.267 -2.636 1.00 96.94 93 PHE A CA 1
ATOM 671 C C . PHE A 1 93 ? 5.347 9.039 -1.712 1.00 96.94 93 PHE A C 1
ATOM 673 O O . PHE A 1 93 ? 4.367 8.792 -1.008 1.00 96.94 93 PHE A O 1
ATOM 680 N N . ALA A 1 94 ? 6.464 8.311 -1.647 1.00 96.75 94 ALA A N 1
ATOM 681 C CA . ALA A 1 94 ? 6.596 7.112 -0.825 1.00 96.75 94 ALA A CA 1
ATOM 682 C C . ALA A 1 94 ? 7.255 7.417 0.531 1.00 96.75 94 ALA A C 1
ATOM 684 O O . ALA A 1 94 ? 7.960 8.416 0.707 1.00 96.75 94 ALA A O 1
ATOM 685 N N . MET A 1 95 ? 7.044 6.536 1.506 1.00 95.12 95 MET A N 1
ATOM 686 C CA . MET A 1 95 ? 7.796 6.526 2.759 1.00 95.12 95 MET A CA 1
ATOM 687 C C . MET A 1 95 ? 8.272 5.120 3.105 1.00 95.12 95 MET A C 1
ATOM 689 O O . MET A 1 95 ? 7.582 4.143 2.819 1.00 95.12 95 MET A O 1
ATOM 693 N N . ARG A 1 96 ? 9.441 5.047 3.749 1.00 95.19 96 ARG A N 1
ATOM 694 C CA . ARG A 1 96 ? 10.022 3.815 4.283 1.00 95.19 96 ARG A CA 1
ATOM 695 C C . ARG A 1 96 ? 9.817 3.755 5.796 1.00 95.19 96 ARG A C 1
ATOM 697 O O . ARG A 1 96 ? 10.077 4.747 6.476 1.00 95.19 96 ARG A O 1
ATOM 704 N N . GLY A 1 97 ? 9.397 2.612 6.324 1.00 92.75 97 GLY A N 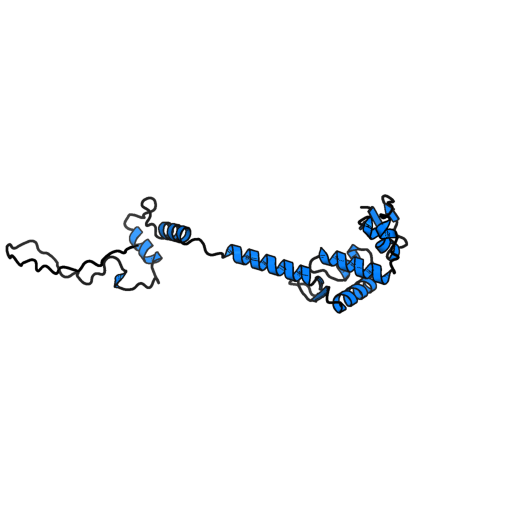1
ATOM 705 C CA . GLY A 1 97 ? 9.162 2.422 7.755 1.00 92.75 97 GLY A CA 1
ATOM 706 C C . GLY A 1 97 ? 8.826 0.978 8.119 1.00 92.75 97 GLY A C 1
ATOM 707 O O . GLY A 1 97 ? 8.961 0.081 7.296 1.00 92.75 97 GLY A O 1
ATOM 708 N N . SER A 1 98 ? 8.401 0.759 9.360 1.00 92.62 98 SER A N 1
ATOM 709 C CA . SER A 1 98 ? 7.801 -0.502 9.806 1.00 92.62 98 SER A CA 1
ATOM 710 C C . SER A 1 98 ? 6.339 -0.214 10.128 1.00 92.62 98 SER A C 1
ATOM 712 O O . SER A 1 98 ? 6.048 0.577 11.028 1.00 92.62 98 SER A O 1
ATOM 714 N N . PHE A 1 99 ? 5.428 -0.778 9.339 1.00 90.19 99 PHE A N 1
ATOM 715 C CA . PHE A 1 99 ? 3.988 -0.550 9.459 1.00 90.19 99 PHE A CA 1
ATOM 716 C C . PHE A 1 99 ? 3.258 -1.821 9.898 1.00 90.19 99 PHE A C 1
ATOM 718 O O . PHE A 1 99 ? 2.256 -1.732 10.609 1.00 90.19 99 PHE A O 1
ATOM 725 N N . THR A 1 100 ? 3.770 -2.992 9.516 1.00 88.81 100 THR A N 1
ATOM 726 C CA . THR A 1 100 ? 3.226 -4.297 9.895 1.00 88.81 100 THR A CA 1
ATOM 727 C C . THR A 1 100 ? 3.894 -4.813 11.177 1.00 88.81 100 THR A C 1
ATOM 729 O O . THR A 1 100 ? 5.105 -5.069 11.176 1.00 88.81 100 THR A O 1
ATOM 732 N N . PRO A 1 101 ? 3.139 -5.027 12.277 1.00 87.62 101 PRO A N 1
ATOM 733 C CA . PRO A 1 101 ? 3.689 -5.572 13.517 1.00 87.62 101 PRO A CA 1
ATOM 734 C C . PRO A 1 101 ? 4.376 -6.926 13.298 1.00 87.62 101 PRO A C 1
ATOM 736 O O . PRO A 1 101 ? 3.823 -7.805 12.643 1.00 87.62 101 PRO A O 1
ATOM 739 N N . GLY A 1 102 ? 5.571 -7.105 13.866 1.00 85.56 102 GLY A N 1
ATOM 740 C CA . GLY A 1 102 ? 6.340 -8.352 13.754 1.00 85.56 102 GLY A CA 1
ATOM 741 C C . GLY A 1 102 ? 7.211 -8.470 12.498 1.00 85.56 102 GLY A C 1
ATOM 742 O O . GLY A 1 102 ? 7.941 -9.450 12.367 1.00 85.56 102 GLY A O 1
ATOM 743 N N . THR A 1 103 ? 7.196 -7.475 11.607 1.00 85.75 103 THR A N 1
ATOM 744 C CA . THR A 1 103 ? 8.075 -7.447 10.429 1.00 85.75 103 THR A CA 1
ATOM 745 C C . THR A 1 103 ? 9.406 -6.778 10.769 1.00 85.75 103 THR A C 1
ATOM 747 O O . THR A 1 103 ? 9.438 -5.635 11.222 1.00 85.75 103 THR A O 1
ATOM 750 N N . SER A 1 104 ? 10.517 -7.485 10.545 1.00 85.94 104 SER A N 1
ATOM 751 C CA . SER A 1 104 ? 11.881 -6.961 10.732 1.00 85.94 104 SER A CA 1
ATOM 752 C C . SER A 1 104 ? 12.412 -6.199 9.515 1.00 85.94 104 SER A C 1
ATOM 754 O O . SER A 1 104 ? 13.355 -5.416 9.633 1.00 85.94 104 SER A O 1
ATOM 756 N N . GLN A 1 105 ? 11.822 -6.426 8.342 1.00 89.31 105 GLN A N 1
ATOM 757 C CA . GLN A 1 105 ? 12.195 -5.751 7.104 1.00 89.31 105 GLN A CA 1
ATOM 758 C C . GLN A 1 105 ? 11.564 -4.359 7.016 1.00 89.31 105 GLN A C 1
ATOM 760 O O . GLN A 1 105 ? 10.457 -4.125 7.494 1.00 89.31 105 GLN A O 1
ATOM 765 N N . SER A 1 106 ? 12.276 -3.431 6.375 1.00 93.44 106 SER A N 1
ATOM 766 C CA . SER A 1 106 ? 11.722 -2.113 6.069 1.00 93.44 106 SER A CA 1
ATOM 767 C C . SER A 1 106 ? 10.694 -2.215 4.945 1.00 93.44 106 SER A C 1
ATOM 769 O O . SER A 1 106 ? 10.966 -2.762 3.876 1.00 93.44 106 SER A O 1
ATOM 771 N N . GLU A 1 107 ? 9.527 -1.640 5.188 1.00 95.75 107 GLU A N 1
ATOM 772 C CA . GLU A 1 107 ? 8.403 -1.579 4.266 1.00 95.75 107 GLU A CA 1
ATOM 773 C C . GLU A 1 107 ? 8.303 -0.197 3.624 1.00 95.75 107 GLU A C 1
ATOM 775 O O . GLU A 1 107 ? 8.745 0.816 4.176 1.00 95.75 107 GLU A O 1
ATOM 780 N N . TRP A 1 108 ? 7.675 -0.165 2.457 1.00 96.94 108 TRP A N 1
ATOM 781 C CA . TRP A 1 108 ? 7.374 1.020 1.678 1.00 96.94 108 TRP A CA 1
ATOM 782 C C . TRP A 1 108 ? 5.865 1.169 1.537 1.00 96.94 108 TRP A C 1
ATOM 784 O O . TRP A 1 108 ? 5.147 0.188 1.350 1.00 96.94 108 TRP A O 1
ATOM 794 N N . CYS A 1 109 ? 5.374 2.400 1.630 1.00 95.56 109 CYS A N 1
ATOM 795 C CA . CYS A 1 109 ? 3.963 2.704 1.423 1.00 95.56 109 CYS A CA 1
ATOM 796 C C . CYS A 1 109 ? 3.798 4.109 0.834 1.00 95.56 109 CYS A C 1
ATOM 798 O O . CYS A 1 109 ? 4.593 5.010 1.128 1.00 95.56 109 CYS A O 1
ATOM 800 N N . ASP A 1 110 ? 2.756 4.303 0.024 1.00 96.44 110 ASP A N 1
ATOM 801 C CA . ASP A 1 110 ? 2.303 5.635 -0.374 1.00 96.44 110 ASP A CA 1
ATOM 802 C C . ASP A 1 110 ? 1.813 6.412 0.861 1.00 96.44 110 ASP A C 1
ATOM 804 O O . ASP A 1 110 ? 0.978 5.951 1.649 1.00 96.44 110 ASP A O 1
ATOM 808 N N . ARG A 1 111 ? 2.327 7.634 1.020 1.00 95.31 111 ARG A N 1
ATOM 809 C CA . ARG A 1 111 ? 1.947 8.546 2.099 1.00 95.31 111 ARG A CA 1
ATOM 810 C C . ARG A 1 111 ? 0.459 8.907 2.063 1.00 95.31 111 ARG A C 1
ATOM 812 O O . ARG A 1 111 ? -0.167 8.989 3.125 1.00 95.31 111 ARG A O 1
ATOM 819 N N . ALA A 1 112 ? -0.117 9.126 0.883 1.00 93.69 112 ALA A N 1
ATOM 820 C CA . ALA A 1 112 ? -1.525 9.478 0.730 1.00 93.69 112 ALA A CA 1
ATOM 821 C C . ALA A 1 112 ? -2.438 8.287 1.053 1.00 93.69 112 ALA A C 1
ATOM 823 O O . ALA A 1 112 ? -3.414 8.450 1.800 1.00 93.69 112 ALA A O 1
ATOM 824 N N . LEU A 1 113 ? -2.095 7.093 0.558 1.00 93.50 113 LEU A N 1
ATOM 825 C CA . LEU A 1 113 ? -2.788 5.853 0.892 1.00 93.50 113 LEU A CA 1
ATOM 826 C C . LEU A 1 113 ? -2.746 5.562 2.394 1.00 93.50 113 LEU A C 1
ATOM 828 O O . LEU A 1 113 ? -3.804 5.339 2.988 1.00 93.50 113 LEU A O 1
ATOM 832 N N . LEU A 1 114 ? -1.572 5.635 3.030 1.00 91.88 114 LEU A N 1
ATOM 833 C CA . LEU A 1 114 ? -1.437 5.400 4.469 1.00 91.88 114 LEU A CA 1
ATOM 834 C C . LEU A 1 114 ? -2.290 6.384 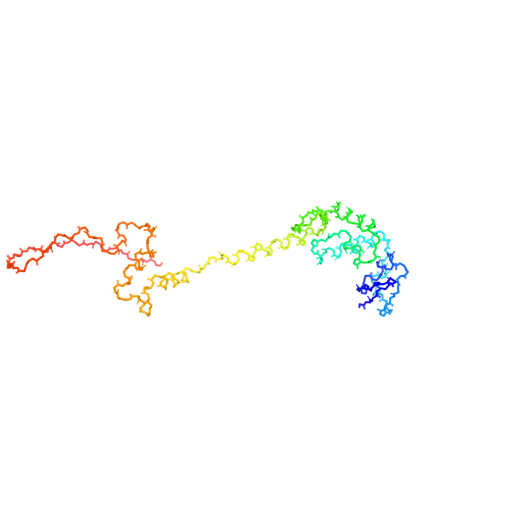5.280 1.00 91.88 114 LEU A C 1
ATOM 836 O O . LEU A 1 114 ? -3.029 5.984 6.182 1.00 91.88 114 LEU A O 1
ATOM 840 N N . ALA A 1 115 ? -2.266 7.669 4.912 1.00 92.62 115 ALA A N 1
ATOM 841 C CA . ALA A 1 115 ? -3.105 8.680 5.545 1.00 92.62 115 ALA A CA 1
ATOM 842 C C . ALA A 1 115 ? -4.605 8.394 5.346 1.00 92.62 115 ALA A C 1
ATOM 844 O O . ALA A 1 115 ? -5.403 8.609 6.260 1.00 92.62 115 ALA A O 1
ATOM 845 N N . ARG A 1 116 ? -5.011 7.897 4.169 1.00 93.56 116 ARG A N 1
ATOM 846 C CA . ARG A 1 116 ? -6.399 7.502 3.890 1.00 93.56 116 ARG A CA 1
ATOM 847 C C . ARG A 1 116 ? -6.825 6.306 4.739 1.00 93.56 116 ARG A C 1
ATOM 849 O O . ARG A 1 116 ? -7.884 6.383 5.360 1.00 93.56 116 ARG A O 1
ATOM 856 N N . ILE A 1 117 ? -5.999 5.260 4.812 1.00 90.62 117 ILE A N 1
ATOM 857 C CA . ILE A 1 117 ? -6.231 4.084 5.663 1.00 90.62 117 ILE A CA 1
ATOM 858 C C . ILE A 1 117 ? -6.396 4.529 7.117 1.00 90.62 117 ILE A C 1
ATOM 860 O O . ILE A 1 117 ? -7.403 4.207 7.742 1.00 90.62 117 ILE A O 1
ATOM 864 N N . HIS A 1 118 ? -5.476 5.351 7.632 1.00 89.88 118 HIS A N 1
ATOM 865 C CA . HIS A 1 118 ? -5.553 5.861 8.999 1.00 89.88 118 HIS A CA 1
ATOM 866 C C . HIS A 1 118 ? -6.850 6.645 9.259 1.00 89.88 118 HIS A C 1
ATOM 868 O O . HIS A 1 118 ? -7.558 6.361 10.226 1.00 89.88 118 HIS A O 1
ATOM 874 N N . ARG A 1 119 ? -7.219 7.583 8.372 1.00 94.19 119 ARG A N 1
ATOM 875 C CA . ARG A 1 119 ? -8.475 8.346 8.496 1.00 94.19 119 ARG A CA 1
ATOM 876 C C . ARG A 1 119 ? -9.706 7.443 8.504 1.00 94.19 119 ARG A C 1
ATOM 878 O O . ARG A 1 119 ? -10.618 7.687 9.291 1.00 94.19 119 ARG A O 1
ATOM 885 N N . TYR A 1 120 ? -9.755 6.427 7.644 1.00 93.81 120 TYR A N 1
ATOM 886 C CA . TYR A 1 120 ? -10.878 5.488 7.597 1.00 93.81 120 TYR A CA 1
ATOM 887 C C . TYR A 1 120 ? -10.959 4.632 8.857 1.00 93.81 120 TYR A C 1
ATOM 889 O O . TYR A 1 120 ? -12.047 4.486 9.410 1.00 93.81 120 TYR A O 1
ATOM 897 N N . THR A 1 121 ? -9.821 4.159 9.365 1.00 92.81 121 THR A N 1
ATOM 898 C CA . THR A 1 121 ? -9.757 3.425 10.631 1.00 92.81 121 THR A CA 1
ATOM 899 C C . THR A 1 121 ? -10.264 4.279 11.791 1.00 92.81 121 THR A C 1
ATOM 901 O O . THR A 1 121 ? -11.153 3.847 12.518 1.00 92.81 121 THR A O 1
ATOM 904 N N . VAL A 1 122 ? -9.783 5.520 11.930 1.00 92.31 122 VAL A N 1
ATOM 905 C CA . VAL A 1 122 ? -10.239 6.437 12.989 1.00 92.31 122 VAL A CA 1
ATOM 906 C C . VAL A 1 122 ? -11.725 6.756 12.846 1.00 92.31 122 VAL A C 1
ATOM 908 O O . VAL A 1 122 ? -12.446 6.754 13.840 1.00 92.31 122 VAL A O 1
ATOM 911 N N . LYS A 1 123 ? -12.204 7.012 11.623 1.00 92.50 123 LYS A N 1
ATOM 912 C CA . LYS A 1 123 ? -13.624 7.283 11.376 1.00 92.50 123 LYS A CA 1
ATOM 913 C C . LYS A 1 123 ? -14.497 6.099 11.796 1.00 92.50 123 LYS A C 1
ATOM 915 O O . LYS A 1 123 ? -15.496 6.322 12.468 1.00 92.50 123 LYS A O 1
ATOM 920 N N . ARG A 1 124 ? -14.110 4.871 11.441 1.00 92.12 124 ARG A N 1
ATOM 921 C CA . ARG A 1 124 ? -14.833 3.653 11.833 1.00 92.12 124 ARG A CA 1
ATOM 922 C C . ARG A 1 124 ? -14.864 3.491 13.352 1.00 92.12 124 ARG A C 1
ATOM 924 O O . ARG A 1 124 ? -15.938 3.349 13.915 1.00 92.12 124 ARG A O 1
ATOM 931 N N . LEU A 1 125 ? -13.709 3.606 14.010 1.00 91.12 125 LEU A N 1
ATOM 932 C CA . LEU A 1 125 ? -13.616 3.502 15.471 1.00 91.12 125 LEU A CA 1
ATOM 933 C C . LEU A 1 125 ? -14.460 4.569 16.180 1.00 91.12 125 LEU A C 1
ATOM 935 O O . LEU A 1 125 ? -15.074 4.283 17.198 1.00 91.12 125 LEU A O 1
ATOM 939 N N . ARG A 1 126 ? -14.532 5.791 15.634 1.00 90.06 126 ARG A N 1
ATOM 940 C CA . ARG A 1 126 ? -15.409 6.847 16.165 1.00 90.06 126 ARG A CA 1
ATOM 941 C C . ARG A 1 126 ? -16.888 6.509 16.010 1.00 90.06 126 ARG A C 1
ATOM 943 O O . ARG A 1 126 ? -17.644 6.749 16.936 1.00 90.06 126 ARG A O 1
ATOM 950 N N . GLN A 1 127 ? -17.284 5.922 14.882 1.00 86.06 127 GLN A N 1
ATOM 951 C CA . GLN A 1 127 ? -18.667 5.487 14.668 1.00 86.06 127 GLN A CA 1
ATOM 952 C C . GLN A 1 127 ? -19.092 4.382 15.644 1.00 86.06 127 GLN A C 1
ATOM 954 O O . GLN A 1 127 ? -20.252 4.344 16.036 1.00 86.06 127 GLN A O 1
ATOM 959 N N . GLU A 1 128 ? -18.168 3.515 16.065 1.00 84.31 128 GLU A N 1
ATOM 960 C CA . GLU A 1 128 ? -18.438 2.471 17.066 1.00 84.31 128 GLU A CA 1
ATOM 961 C C . GLU A 1 128 ? -18.712 3.041 18.471 1.00 84.31 128 GLU A C 1
ATOM 963 O O . GLU A 1 128 ? -19.373 2.387 19.275 1.00 84.31 128 GLU A O 1
ATOM 968 N N . ILE A 1 129 ? -18.248 4.262 18.758 1.00 83.75 129 ILE A N 1
ATOM 969 C CA . ILE A 1 129 ? -18.426 4.952 20.048 1.00 83.75 129 ILE A CA 1
ATOM 970 C C . ILE A 1 129 ? -19.302 6.207 19.940 1.00 83.75 129 ILE A C 1
ATOM 972 O O . ILE A 1 129 ? -19.309 7.033 20.855 1.00 83.75 129 ILE A O 1
ATOM 976 N N . GLU A 1 130 ? -20.002 6.389 18.818 1.00 83.19 130 GLU A N 1
ATOM 977 C CA . GLU A 1 130 ? -20.811 7.583 18.583 1.00 83.19 130 GLU A CA 1
ATOM 978 C C . GLU A 1 130 ? -21.928 7.669 19.642 1.00 83.19 130 GLU A C 1
ATOM 980 O O . GLU A 1 130 ? -22.606 6.664 19.898 1.00 83.19 130 GLU A O 1
ATOM 985 N N . PRO A 1 131 ? -22.142 8.838 20.280 1.00 82.56 131 PRO A N 1
ATOM 986 C CA . PRO A 1 131 ? -23.175 8.984 21.292 1.00 82.56 131 PRO A CA 1
ATOM 987 C C . PRO A 1 131 ? -24.548 8.618 20.733 1.00 82.56 131 PRO A C 1
ATOM 989 O O . PRO A 1 131 ? -24.995 9.148 19.715 1.00 82.56 131 PRO A O 1
ATOM 992 N N . VAL A 1 132 ? -25.247 7.728 21.433 1.00 86.88 132 VAL A N 1
ATOM 993 C CA . VAL A 1 132 ? -26.651 7.445 21.134 1.00 86.88 132 VAL A CA 1
ATOM 994 C C . VAL A 1 132 ? -27.504 8.687 21.393 1.00 86.88 132 VAL A C 1
ATOM 996 O O . VAL A 1 132 ? -27.173 9.528 22.235 1.00 86.88 132 VAL A O 1
ATOM 999 N N . SER A 1 133 ? -28.636 8.800 20.694 1.00 90.00 133 SER A N 1
ATOM 1000 C CA . SER A 1 133 ? -29.574 9.894 20.949 1.00 90.00 133 SER A CA 1
ATOM 1001 C C . SER A 1 133 ? -30.033 9.878 22.412 1.00 90.00 133 SER A C 1
ATOM 1003 O O . SER A 1 133 ? -30.153 8.815 23.030 1.00 90.00 133 SER A O 1
ATOM 1005 N N . SER A 1 134 ? -30.353 11.046 22.981 1.00 88.94 134 SER A N 1
ATOM 1006 C CA . SER A 1 134 ? -30.863 11.117 24.359 1.00 88.94 134 SER A CA 1
ATOM 1007 C C . SER A 1 134 ? -32.113 10.250 24.555 1.00 88.94 134 SER A C 1
ATOM 1009 O O . SER A 1 134 ? -32.308 9.685 25.627 1.00 88.94 134 SER A O 1
ATOM 1011 N N . GLN A 1 135 ? -32.940 10.090 23.518 1.00 93.00 135 GLN A N 1
ATOM 1012 C CA . GLN A 1 135 ? -34.118 9.226 23.549 1.00 93.00 135 GLN A CA 1
ATOM 1013 C C . GLN A 1 135 ? -33.745 7.741 23.651 1.00 93.00 135 GLN A C 1
ATOM 1015 O O . GLN A 1 135 ? -34.329 7.015 24.460 1.00 93.00 135 GLN A O 1
ATOM 1020 N N . ASP A 1 136 ? -32.772 7.287 22.858 1.00 92.06 136 ASP A N 1
ATOM 1021 C CA . ASP A 1 136 ? -32.303 5.900 22.894 1.00 92.06 136 ASP A CA 1
ATOM 1022 C C . ASP A 1 136 ? -31.607 5.589 24.217 1.00 92.06 136 ASP A C 1
ATOM 1024 O O . ASP A 1 136 ? -31.854 4.532 24.802 1.00 92.06 136 ASP A O 1
ATOM 1028 N N . PHE A 1 137 ? -30.823 6.539 24.734 1.00 89.56 137 PHE A N 1
ATOM 1029 C CA . PHE A 1 137 ? -30.210 6.441 26.052 1.00 89.56 137 PHE A CA 1
ATOM 1030 C C . PHE A 1 137 ? -31.257 6.332 27.163 1.00 89.56 137 PHE A C 1
ATOM 1032 O O . PHE A 1 137 ? -31.179 5.425 27.986 1.00 89.56 137 PHE A O 1
ATOM 1039 N N . MET A 1 138 ? -32.285 7.186 27.163 1.00 91.19 138 MET A N 1
ATOM 1040 C CA . MET A 1 138 ? -33.362 7.125 28.160 1.00 91.19 138 MET A CA 1
ATOM 1041 C C . MET A 1 138 ? -34.166 5.823 28.066 1.00 91.19 138 MET A C 1
ATOM 1043 O O . MET A 1 138 ? -34.549 5.261 29.093 1.00 91.19 138 MET A O 1
ATOM 1047 N N . ARG A 1 139 ? -34.390 5.297 26.854 1.00 90.31 139 ARG A N 1
ATOM 1048 C CA . ARG A 1 139 ? -35.028 3.987 26.656 1.00 90.31 139 ARG A CA 1
ATOM 1049 C C . ARG A 1 139 ? -34.160 2.854 27.200 1.00 90.31 139 ARG A C 1
ATOM 1051 O O . ARG A 1 139 ? -34.686 1.968 27.871 1.00 90.31 139 ARG A O 1
ATOM 1058 N N . PHE A 1 140 ? -32.857 2.885 26.924 1.00 90.25 140 PHE A N 1
ATOM 1059 C CA . PHE A 1 140 ? -31.894 1.939 27.479 1.00 90.25 140 PHE A CA 1
ATOM 1060 C C . PHE A 1 140 ? -31.876 2.006 29.009 1.00 90.25 140 PHE A C 1
ATOM 1062 O O . PHE A 1 140 ? -32.087 0.979 29.644 1.00 90.25 140 PHE A O 1
ATOM 1069 N N . LEU A 1 141 ? -31.719 3.198 29.597 1.00 88.25 141 LEU A N 1
ATOM 1070 C CA . LEU A 1 141 ? -31.727 3.396 31.047 1.00 88.25 141 LEU A CA 1
ATOM 1071 C C . LEU A 1 141 ? -33.019 2.880 31.681 1.00 88.25 141 LEU A C 1
ATOM 1073 O O . LEU A 1 141 ? -32.966 2.212 32.707 1.00 88.25 141 LEU A O 1
ATOM 1077 N N . GLY A 1 142 ? -34.172 3.145 31.061 1.00 87.81 142 GLY A N 1
ATOM 1078 C CA . GLY A 1 142 ? -35.463 2.679 31.559 1.00 87.81 142 GLY A CA 1
ATOM 1079 C C . GLY A 1 142 ? -35.599 1.151 31.575 1.00 87.81 142 GLY A C 1
ATOM 1080 O O . GLY A 1 142 ? -36.129 0.592 32.537 1.00 87.81 142 GLY A O 1
ATOM 1081 N N . ARG A 1 143 ? -35.094 0.474 30.534 1.00 87.06 143 ARG A N 1
ATOM 1082 C CA . ARG A 1 143 ? -35.012 -0.998 30.475 1.00 87.06 143 ARG A CA 1
ATOM 1083 C C . ARG A 1 143 ? -34.018 -1.542 31.491 1.00 87.06 143 ARG A C 1
ATOM 1085 O O . ARG A 1 143 ? -34.347 -2.424 32.273 1.00 87.06 143 ARG A O 1
ATOM 1092 N N . TRP A 1 144 ? -32.821 -0.963 31.521 1.00 86.19 144 TRP A N 1
ATOM 1093 C CA . TRP A 1 144 ? -31.741 -1.371 32.410 1.00 86.19 144 TRP A CA 1
ATOM 1094 C C . TRP A 1 144 ? -32.135 -1.244 33.886 1.00 86.19 144 TRP A C 1
ATOM 1096 O O . TRP A 1 144 ? -31.875 -2.152 34.663 1.00 86.19 144 TRP A O 1
ATOM 1106 N N . GLN A 1 145 ? -32.835 -0.172 34.265 1.00 85.44 145 GLN A N 1
ATOM 1107 C CA . GLN A 1 145 ? -33.361 0.052 35.620 1.00 85.44 145 GLN A CA 1
ATOM 1108 C C . GLN A 1 145 ? -34.680 -0.686 35.901 1.00 85.44 145 GLN A C 1
ATOM 1110 O O . GLN A 1 145 ? -35.276 -0.499 36.960 1.00 85.44 145 GLN A O 1
ATOM 1115 N N . HIS A 1 146 ? -35.179 -1.497 34.961 1.00 83.75 146 HIS A N 1
ATOM 1116 C CA . HIS A 1 146 ? -36.424 -2.253 35.112 1.00 83.75 146 HIS A CA 1
ATOM 1117 C C . HIS A 1 146 ? -37.644 -1.386 35.495 1.00 83.75 146 HIS A C 1
ATOM 1119 O O . HIS A 1 146 ? -38.562 -1.852 36.167 1.00 83.75 146 HIS A O 1
ATOM 1125 N N . VAL A 1 147 ? -37.694 -0.112 35.080 1.00 83.00 147 VAL A N 1
ATOM 1126 C CA . VAL A 1 147 ? -38.797 0.811 35.439 1.00 83.00 147 VAL A CA 1
ATOM 1127 C C . VAL A 1 147 ? -40.006 0.699 34.503 1.00 83.00 147 VAL A C 1
ATOM 1129 O O . VAL A 1 147 ? -41.111 1.145 34.848 1.00 83.00 147 VAL A O 1
ATOM 1132 N N . ILE A 1 148 ? -39.826 0.056 33.345 1.00 84.81 148 ILE A N 1
ATOM 1133 C CA . ILE A 1 148 ? -40.884 -0.208 32.364 1.00 84.81 148 ILE A CA 1
ATOM 1134 C C . ILE A 1 148 ? -41.854 -1.254 32.929 1.00 84.81 148 ILE A C 1
ATOM 1136 O O . ILE A 1 148 ? -41.398 -2.302 33.381 1.00 84.81 148 ILE A O 1
ATOM 1140 N N . PRO A 1 149 ? -43.183 -1.025 32.890 1.00 78.75 149 PRO A N 1
ATOM 1141 C CA . PRO A 1 149 ? -44.167 -1.914 33.513 1.00 78.75 149 PRO A CA 1
ATOM 1142 C C . PRO A 1 149 ? -44.039 -3.401 33.150 1.00 78.75 149 PRO A C 1
ATOM 1144 O O . PRO A 1 149 ? -44.275 -4.242 34.010 1.00 78.75 149 PRO A O 1
ATOM 1147 N N . SER A 1 150 ? -43.637 -3.720 31.916 1.00 80.25 150 SER A N 1
ATOM 1148 C CA . SER A 1 150 ? -43.455 -5.093 31.422 1.00 80.25 150 SER A CA 1
ATOM 1149 C C . SER A 1 150 ? -42.181 -5.788 31.917 1.00 80.25 150 SER A C 1
ATOM 1151 O O . SER A 1 150 ? -42.094 -7.006 31.838 1.00 80.25 150 SER A O 1
ATOM 1153 N N . GLU A 1 151 ? -41.192 -5.034 32.400 1.00 77.25 151 GLU A N 1
ATOM 1154 C CA . GLU A 1 151 ? -39.867 -5.535 32.801 1.00 77.25 151 GLU A CA 1
ATOM 1155 C C . GLU A 1 151 ? -39.582 -5.300 34.296 1.00 77.25 151 GLU A C 1
ATOM 1157 O O . GLU A 1 151 ? -38.469 -5.551 34.763 1.00 77.25 151 GLU A O 1
ATOM 1162 N N . ARG A 1 152 ? -40.579 -4.820 35.056 1.00 78.56 152 ARG A N 1
ATOM 1163 C CA . ARG A 1 152 ? -40.466 -4.572 36.498 1.00 78.56 152 ARG A CA 1
ATOM 1164 C C . ARG A 1 152 ? -40.242 -5.869 37.254 1.00 78.56 152 ARG A C 1
ATOM 1166 O O . ARG A 1 152 ? -41.095 -6.754 37.264 1.00 78.56 152 ARG A O 1
ATOM 1173 N N . ARG A 1 153 ? -39.122 -5.933 37.970 1.00 77.19 153 ARG A N 1
ATOM 1174 C CA . ARG A 1 153 ? -38.851 -7.017 38.915 1.00 77.19 153 ARG A CA 1
ATOM 1175 C C . ARG A 1 153 ? -39.771 -6.875 40.131 1.00 77.19 153 ARG A C 1
ATOM 1177 O O . ARG A 1 153 ? -39.906 -5.786 40.684 1.00 77.19 153 ARG A O 1
ATOM 1184 N N . GLN A 1 154 ? -40.403 -7.974 40.534 1.00 76.44 154 GLN A N 1
ATOM 1185 C CA . GLN A 1 154 ? -41.240 -8.070 41.733 1.00 76.44 154 GLN A CA 1
ATOM 1186 C C . GLN A 1 154 ? -40.813 -9.283 42.562 1.00 76.44 154 GLN A C 1
ATOM 1188 O O . GLN A 1 154 ? -40.219 -10.219 42.029 1.00 76.44 154 GLN A O 1
ATOM 1193 N N . GLY A 1 155 ? -41.137 -9.270 43.854 1.00 79.62 155 GLY A N 1
ATOM 1194 C CA . GLY A 1 155 ? -40.805 -10.348 44.785 1.00 79.62 155 GLY A CA 1
ATOM 1195 C C . GLY A 1 155 ? -39.677 -9.992 45.761 1.00 79.62 155 GLY A C 1
ATOM 1196 O O . GLY A 1 155 ? -39.118 -8.895 45.691 1.00 79.62 155 GLY A O 1
ATOM 1197 N N . PRO A 1 156 ? -39.365 -10.903 46.698 1.00 76.44 156 PRO A N 1
ATOM 1198 C CA . PRO A 1 156 ? -38.443 -10.645 47.806 1.00 76.44 156 PRO A CA 1
ATOM 1199 C C . PRO A 1 156 ? -37.007 -10.337 47.349 1.00 76.44 156 PRO A C 1
ATOM 1201 O O . PRO A 1 156 ? -36.346 -9.502 47.961 1.00 76.44 156 PRO A O 1
ATOM 1204 N N . ASP A 1 157 ? -36.565 -10.910 46.226 1.00 81.25 157 ASP A N 1
ATOM 1205 C CA . ASP A 1 157 ? -35.194 -10.741 45.718 1.00 81.25 157 ASP A CA 1
ATOM 1206 C C . ASP A 1 157 ? -35.004 -9.473 44.862 1.00 81.25 157 ASP A C 1
ATOM 1208 O O . ASP A 1 157 ? -33.878 -9.063 44.570 1.00 81.25 157 ASP A O 1
ATOM 1212 N N . ALA A 1 158 ? -36.100 -8.816 44.458 1.00 81.31 158 ALA A N 1
ATOM 1213 C CA . ALA A 1 158 ? -36.052 -7.658 43.564 1.00 81.31 158 ALA A CA 1
ATOM 1214 C C . ALA A 1 158 ? -35.359 -6.448 44.210 1.00 81.31 158 ALA A C 1
ATOM 1216 O O . ALA A 1 158 ? -34.623 -5.728 43.536 1.00 81.31 158 ALA A O 1
ATOM 1217 N N . LEU A 1 159 ? -35.560 -6.249 45.517 1.00 80.81 159 LEU A N 1
ATOM 1218 C CA . LEU A 1 159 ? -34.958 -5.142 46.259 1.00 80.81 159 LEU A CA 1
ATOM 1219 C C . LEU A 1 159 ? -33.438 -5.294 46.371 1.00 80.81 159 LEU A C 1
ATOM 1221 O O . LEU A 1 159 ? -32.714 -4.334 46.122 1.00 80.81 159 LEU A O 1
ATOM 1225 N N . ALA A 1 160 ? -32.955 -6.494 46.703 1.00 83.25 160 ALA A N 1
ATOM 1226 C CA . ALA A 1 160 ? -31.522 -6.764 46.798 1.00 83.25 160 ALA A CA 1
ATOM 1227 C C . ALA A 1 160 ? -30.826 -6.525 45.449 1.00 83.25 160 ALA A C 1
ATOM 1229 O O . ALA A 1 160 ? -29.824 -5.820 45.392 1.00 83.25 160 ALA A O 1
ATOM 1230 N N . ALA A 1 161 ? -31.419 -7.010 44.352 1.00 82.81 161 ALA A N 1
ATOM 1231 C CA . ALA A 1 161 ? -30.892 -6.790 43.007 1.00 82.81 161 ALA A CA 1
ATOM 1232 C C . ALA A 1 161 ? -30.853 -5.302 42.603 1.00 82.81 161 ALA A C 1
ATOM 1234 O O .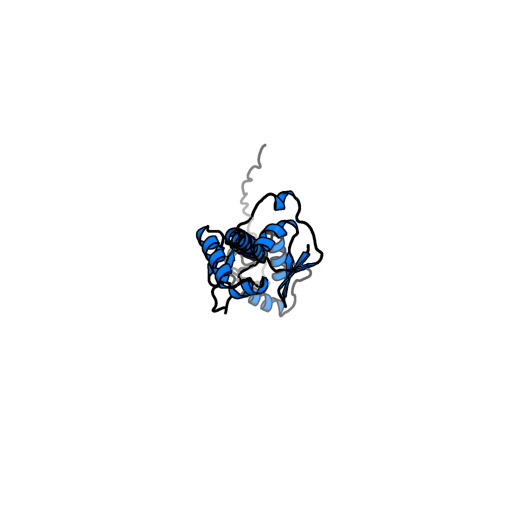 ALA A 1 161 ? -29.892 -4.871 41.971 1.00 82.81 161 ALA A O 1
ATOM 1235 N N . MET A 1 162 ? -31.868 -4.512 42.979 1.00 82.00 162 MET A N 1
ATOM 1236 C CA . MET A 1 162 ? -31.877 -3.062 42.738 1.00 82.00 162 MET A CA 1
ATOM 1237 C C . MET A 1 162 ? -30.800 -2.336 43.549 1.00 82.00 162 MET A C 1
ATOM 1239 O O . MET A 1 162 ? -30.142 -1.446 43.019 1.00 82.00 162 MET A O 1
ATOM 1243 N N . ILE A 1 163 ? -30.599 -2.719 44.814 1.00 83.62 163 ILE A N 1
ATOM 1244 C CA . ILE A 1 163 ? -29.553 -2.138 45.665 1.00 83.62 163 ILE A CA 1
ATOM 1245 C C . ILE A 1 163 ? -28.171 -2.430 45.078 1.00 83.62 163 ILE A C 1
ATOM 1247 O O . ILE A 1 163 ? -27.392 -1.499 44.917 1.00 83.62 163 ILE A O 1
ATOM 1251 N N . THR A 1 164 ? -27.893 -3.675 44.679 1.00 86.44 164 THR A N 1
ATOM 1252 C CA . THR A 1 164 ? -26.624 -4.043 44.026 1.00 86.44 164 THR A CA 1
ATOM 1253 C C . THR A 1 164 ? -26.400 -3.270 42.726 1.00 86.44 164 THR A C 1
ATOM 1255 O O . THR A 1 164 ? -25.282 -2.877 42.420 1.00 86.44 164 THR A O 1
ATOM 1258 N N . GLN A 1 165 ? -27.458 -3.010 41.956 1.00 85.12 165 GLN A N 1
ATOM 1259 C CA . GLN A 1 165 ? -27.356 -2.246 40.712 1.00 85.12 165 GLN A CA 1
ATOM 1260 C C . GLN A 1 165 ? -27.085 -0.746 40.934 1.00 85.12 165 GLN A C 1
ATOM 1262 O O . GLN A 1 165 ? -26.507 -0.097 40.063 1.00 85.12 165 GLN A O 1
ATOM 1267 N N . LEU A 1 166 ? -27.517 -0.191 42.070 1.00 83.69 166 LEU A N 1
ATOM 1268 C CA . LEU A 1 166 ? -27.314 1.213 42.447 1.00 83.69 166 LEU A CA 1
ATOM 1269 C C . LEU A 1 166 ? -26.116 1.417 43.384 1.00 83.69 166 LEU A C 1
ATOM 1271 O O . LEU A 1 166 ? -25.834 2.549 43.784 1.00 83.69 166 LEU A O 1
ATOM 1275 N N . GLU A 1 167 ? -25.409 0.349 43.745 1.00 84.44 167 GLU A N 1
ATOM 1276 C CA . GLU A 1 167 ? -24.217 0.427 44.577 1.00 84.44 167 GLU A CA 1
ATOM 1277 C C . GLU A 1 167 ? -23.145 1.280 43.878 1.00 84.44 167 GLU A C 1
ATOM 1279 O O . GLU A 1 167 ? -22.820 1.072 42.710 1.00 84.44 167 GLU A O 1
ATOM 1284 N N . GLY A 1 168 ? -22.633 2.297 44.578 1.00 81.56 168 GLY A N 1
ATOM 1285 C CA . GLY A 1 168 ? -21.677 3.263 44.023 1.00 81.56 168 GLY A CA 1
ATOM 1286 C C . GLY A 1 168 ? -22.296 4.439 43.252 1.00 81.56 168 GLY A C 1
ATOM 1287 O O . GLY A 1 168 ? -21.555 5.307 42.795 1.00 81.56 168 GLY A O 1
ATOM 1288 N N . PHE A 1 169 ? -23.628 4.521 43.126 1.00 81.50 169 PHE A N 1
ATOM 1289 C CA . PHE A 1 169 ? -24.289 5.700 42.560 1.00 81.50 169 PHE A CA 1
ATOM 1290 C C . PHE A 1 169 ? -24.423 6.818 43.604 1.00 81.50 169 PHE A C 1
ATOM 1292 O O . PHE A 1 169 ? -25.179 6.708 44.572 1.00 81.50 169 PHE A O 1
ATOM 1299 N N . GLU A 1 170 ? -23.716 7.927 43.391 1.00 78.38 170 GLU A N 1
ATOM 1300 C CA . GLU A 1 170 ? -23.854 9.122 44.222 1.00 78.38 170 GLU A CA 1
ATOM 1301 C C . GLU A 1 170 ? -25.026 9.985 43.738 1.00 78.38 170 GLU A C 1
ATOM 1303 O O . GLU A 1 170 ? -25.033 10.491 42.615 1.00 78.38 170 GLU A O 1
ATOM 1308 N N . ALA A 1 171 ? -26.022 10.188 44.602 1.00 77.56 171 ALA A N 1
ATOM 1309 C CA . ALA A 1 171 ? -27.143 11.084 44.337 1.00 77.56 171 ALA A CA 1
ATOM 1310 C C . ALA A 1 171 ? -27.366 12.047 45.511 1.00 77.56 171 ALA A C 1
ATOM 1312 O O . ALA A 1 171 ? -27.261 11.627 46.670 1.00 77.56 171 ALA A O 1
ATOM 1313 N N . PRO A 1 172 ? -27.732 13.320 45.249 1.00 78.75 172 PRO A N 1
ATOM 1314 C CA . PRO A 1 172 ? -28.111 14.258 46.298 1.00 78.75 172 PRO A CA 1
ATOM 1315 C C . PRO A 1 172 ? -29.198 13.663 47.195 1.00 78.75 172 PRO A C 1
ATOM 1317 O O . PRO A 1 172 ? -30.147 13.059 46.697 1.00 78.75 172 PRO A O 1
ATOM 1320 N N . ALA A 1 173 ? -29.118 13.893 48.508 1.00 72.62 173 ALA A N 1
ATOM 1321 C CA . ALA A 1 173 ? -30.084 13.354 49.472 1.00 72.62 173 ALA A CA 1
ATOM 1322 C C . ALA A 1 173 ? -31.552 13.665 49.101 1.00 72.62 173 ALA A C 1
ATOM 1324 O O . ALA A 1 173 ? -32.445 12.867 49.364 1.00 72.62 173 ALA A O 1
ATOM 1325 N N . ALA A 1 174 ? -31.806 14.795 48.434 1.00 75.38 174 ALA A N 1
ATOM 1326 C CA . ALA A 1 174 ? -33.135 15.195 47.970 1.00 75.38 174 ALA A CA 1
ATOM 1327 C C . ALA A 1 174 ? -33.690 14.364 46.789 1.00 75.38 174 ALA A C 1
ATOM 1329 O O . ALA A 1 174 ? -34.894 14.399 46.550 1.00 75.38 174 ALA A O 1
ATOM 1330 N N . ALA A 1 175 ? -32.842 13.648 46.045 1.00 69.06 175 ALA A N 1
ATOM 1331 C CA . ALA A 1 175 ? -33.218 12.881 44.854 1.00 69.06 175 ALA A CA 1
ATOM 1332 C C . ALA A 1 175 ? -33.579 11.415 45.152 1.00 69.06 175 ALA A C 1
ATOM 1334 O O . ALA A 1 175 ? -34.158 10.751 44.295 1.00 69.06 175 ALA A O 1
ATOM 1335 N N . TRP A 1 176 ? -33.275 10.911 46.351 1.00 58.75 176 TRP A N 1
ATOM 1336 C CA . TRP A 1 176 ? -33.682 9.575 46.785 1.00 58.75 176 TRP A CA 1
ATOM 1337 C C . TRP A 1 176 ? -35.191 9.564 47.069 1.00 58.75 176 TRP A C 1
ATOM 1339 O O . TRP A 1 176 ? -35.642 10.266 47.983 1.00 58.75 176 TRP A O 1
ATOM 1349 N N . PRO A 1 177 ? -36.005 8.792 46.324 1.00 50.75 177 PRO A N 1
ATOM 1350 C CA . PRO A 1 177 ? -37.429 8.692 46.605 1.00 50.75 177 PRO A CA 1
ATOM 1351 C C . PRO A 1 177 ? -37.629 8.050 47.984 1.00 50.75 177 PRO A C 1
ATOM 1353 O O . PRO A 1 177 ? -37.377 6.864 48.169 1.00 50.75 177 PRO A O 1
ATOM 1356 N N . GLY A 1 178 ? -38.074 8.852 48.957 1.00 57.75 178 GLY A N 1
ATOM 1357 C CA . GLY A 1 178 ? -38.397 8.397 50.312 1.00 57.75 178 GLY A CA 1
ATOM 1358 C C . GLY A 1 178 ? -37.258 8.496 51.329 1.00 57.75 178 GLY A C 1
ATOM 1359 O O . GLY A 1 178 ? -37.037 7.548 52.078 1.00 57.75 178 GLY A O 1
ATOM 1360 N N . THR A 1 179 ? -36.555 9.632 51.421 1.00 36.25 179 THR A N 1
ATOM 1361 C CA . THR A 1 179 ? -35.625 9.843 52.542 1.00 36.25 179 THR A CA 1
ATOM 1362 C C . THR A 1 179 ? -36.363 9.803 53.894 1.00 36.25 179 THR A C 1
ATOM 1364 O O . THR A 1 179 ? -37.300 10.573 54.129 1.00 36.25 179 THR A O 1
ATOM 1367 N N . PRO A 1 180 ? -35.951 8.926 54.828 1.00 43.31 180 PRO A N 1
ATOM 1368 C CA . PRO A 1 180 ? -36.660 8.656 56.072 1.00 43.31 180 PRO A CA 1
ATOM 1369 C C . PRO A 1 180 ? -36.289 9.650 57.181 1.00 43.31 180 PRO A C 1
ATOM 1371 O O . PRO A 1 180 ? -36.193 9.276 58.346 1.00 43.31 180 PRO A O 1
ATOM 1374 N N . ALA A 1 181 ? -36.170 10.948 56.887 1.00 43.31 181 ALA A N 1
ATOM 1375 C CA . ALA A 1 181 ? -36.024 11.964 57.939 1.00 43.31 181 ALA A CA 1
ATOM 1376 C C . ALA A 1 181 ? -37.321 12.174 58.762 1.00 43.31 181 ALA A C 1
ATOM 1378 O O . ALA A 1 181 ? -37.471 13.167 59.475 1.00 43.31 181 ALA A O 1
ATOM 1379 N N . ARG A 1 182 ? -38.291 11.250 58.677 1.00 45.12 182 ARG A N 1
ATOM 1380 C CA . ARG A 1 182 ? -39.506 11.269 59.495 1.00 45.12 182 ARG A CA 1
ATOM 1381 C C . ARG A 1 182 ? -40.112 9.888 59.764 1.00 45.12 182 ARG A C 1
ATOM 1383 O O . ARG A 1 182 ? -41.320 9.715 59.658 1.00 45.12 182 ARG A O 1
ATOM 1390 N N . SER A 1 183 ? -39.323 8.920 60.225 1.00 34.62 183 SER A N 1
ATOM 1391 C CA . SER A 1 183 ? -39.866 7.780 60.984 1.00 34.62 183 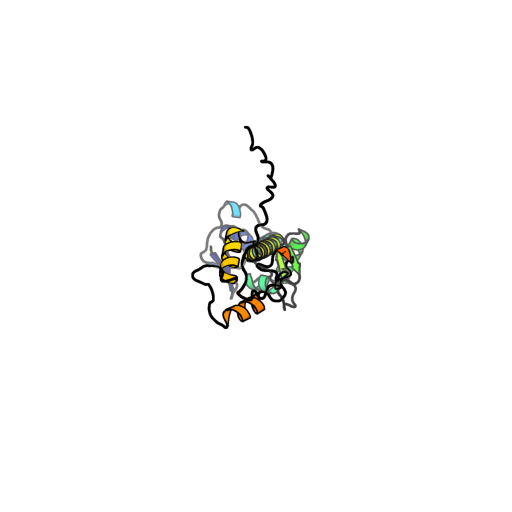SER A CA 1
ATOM 1392 C C . SER A 1 183 ? -39.895 8.093 62.486 1.00 34.62 183 SER A C 1
ATOM 1394 O O . SER A 1 183 ? -39.287 7.412 63.301 1.00 34.62 183 SER A O 1
ATOM 1396 N N . ALA A 1 184 ? -40.632 9.138 62.861 1.00 42.94 184 ALA A N 1
ATOM 1397 C CA . ALA A 1 184 ? -41.104 9.325 64.229 1.00 42.94 184 ALA A CA 1
ATOM 1398 C C . ALA A 1 184 ? -42.614 9.538 64.176 1.00 42.94 184 ALA A C 1
ATOM 1400 O O . ALA A 1 184 ? -43.110 10.660 64.228 1.00 42.94 184 ALA A O 1
ATOM 1401 N N . ARG A 1 185 ? -43.336 8.432 63.981 1.00 33.78 185 ARG A N 1
ATOM 1402 C CA . ARG A 1 185 ? -44.713 8.222 64.443 1.00 33.78 185 ARG A CA 1
ATOM 1403 C C . ARG A 1 185 ? -45.033 6.737 64.292 1.00 33.78 185 ARG A C 1
ATOM 1405 O O . ARG A 1 185 ? -45.674 6.315 63.336 1.00 33.78 185 ARG A O 1
ATOM 1412 N N . HIS A 1 186 ? -44.643 5.957 65.300 1.00 36.03 186 HIS A N 1
ATOM 1413 C CA . HIS A 1 186 ? -45.517 4.876 65.742 1.00 36.03 186 HIS A CA 1
ATOM 1414 C C . HIS A 1 186 ? -46.865 5.526 66.072 1.00 36.03 186 HIS A C 1
ATOM 1416 O O . HIS A 1 186 ? -47.001 6.222 67.077 1.00 36.03 186 HIS A O 1
ATOM 1422 N N . ARG A 1 187 ? -47.849 5.398 65.179 1.00 34.75 187 ARG A N 1
ATOM 1423 C CA . ARG A 1 187 ? -49.215 5.833 65.463 1.00 34.75 187 ARG A CA 1
ATOM 1424 C C . ARG A 1 187 ? -49.914 4.673 66.163 1.00 34.75 187 ARG A C 1
ATOM 1426 O O . ARG A 1 187 ? -50.536 3.836 65.516 1.00 34.75 187 ARG A O 1
ATOM 1433 N N . SER A 1 188 ? -49.786 4.629 67.489 1.00 31.70 188 SER A N 1
ATOM 1434 C CA . SER A 1 188 ? -50.763 3.936 68.320 1.00 31.70 188 SER A CA 1
ATOM 1435 C C . SER A 1 188 ? -52.135 4.563 68.070 1.00 31.70 188 SER A C 1
ATOM 1437 O O . SER A 1 188 ? -52.305 5.771 67.877 1.00 31.70 188 SER A O 1
ATOM 1439 N N . ARG A 1 189 ? -53.118 3.687 67.946 1.00 40.50 189 ARG A N 1
ATOM 1440 C CA . ARG A 1 189 ? -54.468 3.990 67.504 1.00 40.50 189 ARG A CA 1
ATOM 1441 C C . ARG A 1 189 ? -55.310 4.344 68.730 1.00 40.50 189 ARG A C 1
ATOM 1443 O O . ARG A 1 189 ? -55.993 3.473 69.240 1.00 40.50 189 ARG A O 1
ATOM 1450 N N . SER A 1 190 ? -55.279 5.593 69.201 1.00 39.53 190 SER A N 1
ATOM 1451 C CA . SER A 1 190 ? -56.347 6.157 70.050 1.00 39.53 190 SER A CA 1
ATOM 1452 C C . SER A 1 190 ? -56.204 7.667 70.271 1.00 39.53 190 SER A C 1
ATOM 1454 O O . SER A 1 190 ? -55.093 8.183 70.324 1.00 39.53 190 SER A O 1
ATOM 1456 N N . CYS A 1 191 ? -57.356 8.308 70.499 1.00 31.19 191 CYS A N 1
ATOM 1457 C CA . CYS A 1 191 ? -57.592 9.699 70.925 1.00 31.19 191 CYS A CA 1
ATOM 1458 C C . CYS A 1 191 ? -57.633 10.714 69.766 1.00 31.19 191 CYS A C 1
ATOM 1460 O O . CYS A 1 191 ? -56.617 11.103 69.205 1.00 31.19 191 CYS A O 1
ATOM 1462 N N . ARG A 1 192 ? -58.819 10.954 69.186 1.00 35.59 192 ARG A N 1
ATOM 1463 C CA . ARG A 1 192 ? -59.854 11.932 69.603 1.00 35.59 192 ARG A CA 1
ATOM 1464 C C . ARG A 1 192 ? -59.338 13.374 69.695 1.00 35.59 192 ARG A C 1
ATOM 1466 O O . ARG A 1 192 ? -58.612 13.703 70.617 1.00 35.59 192 ARG A O 1
ATOM 1473 N N . GLY A 1 193 ? -59.838 14.195 68.764 1.00 40.53 193 GLY A N 1
ATOM 1474 C CA . GLY A 1 193 ? -60.181 15.607 68.951 1.00 40.53 193 GLY A CA 1
ATOM 1475 C C . GLY A 1 193 ? -59.040 16.585 69.218 1.00 40.53 193 GLY A C 1
ATOM 1476 O O . GLY A 1 193 ? -58.661 16.768 70.362 1.00 40.53 193 GLY A O 1
ATOM 1477 N N . ALA A 1 194 ? -58.593 17.298 68.180 1.00 34.12 194 ALA A N 1
ATOM 1478 C CA . ALA A 1 194 ? -58.191 18.704 68.289 1.00 34.12 194 ALA A CA 1
ATOM 1479 C C . ALA A 1 194 ? -58.003 19.300 66.886 1.00 34.12 194 ALA A C 1
ATOM 1481 O O . ALA A 1 194 ? -57.137 18.890 66.115 1.00 34.12 194 ALA A O 1
ATOM 1482 N N . THR A 1 195 ? -58.856 20.265 66.575 1.00 40.91 195 THR A N 1
ATOM 1483 C CA . THR A 1 195 ? -58.775 21.219 65.469 1.00 40.91 195 THR A CA 1
ATOM 1484 C C . THR A 1 195 ? -57.492 22.042 65.541 1.00 40.91 195 THR A C 1
ATOM 1486 O O . THR A 1 195 ? -57.267 22.661 66.573 1.00 40.91 195 THR A O 1
ATOM 1489 N N . TRP A 1 196 ? -56.726 22.145 64.450 1.00 34.31 196 TRP A N 1
ATOM 1490 C CA . TRP A 1 196 ? -55.793 23.260 64.239 1.00 34.31 196 TRP A CA 1
ATOM 1491 C C . TRP A 1 196 ? -55.750 23.644 62.761 1.00 34.31 196 TRP A C 1
ATOM 1493 O O . TRP A 1 196 ? -55.679 22.791 61.878 1.00 34.31 196 TRP A O 1
ATOM 1503 N N . GLY A 1 197 ? -55.910 24.947 62.538 1.00 30.11 197 GLY A N 1
ATOM 1504 C CA . GLY A 1 197 ? -56.358 25.568 61.301 1.00 30.11 197 GLY A CA 1
ATOM 1505 C C . GLY A 1 197 ? -55.356 25.562 60.150 1.00 30.11 197 GLY A C 1
ATOM 1506 O O . GLY A 1 197 ? -54.142 25.645 60.330 1.00 30.11 197 GLY A O 1
ATOM 1507 N N . CYS A 1 198 ? -55.919 25.527 58.944 1.00 30.92 198 CYS A N 1
ATOM 1508 C CA . CYS A 1 198 ? -55.245 25.845 57.694 1.00 30.92 198 CYS A CA 1
ATOM 1509 C C . CYS A 1 198 ? -54.836 27.325 57.669 1.00 30.92 198 CYS A C 1
ATOM 1511 O O . CYS A 1 198 ? -55.684 28.203 57.530 1.00 30.92 198 CYS A O 1
ATOM 1513 N N . GLY A 1 199 ? -53.533 27.595 57.745 1.00 32.00 199 GLY A N 1
ATOM 1514 C CA . GLY A 1 199 ? -52.946 28.871 57.341 1.00 32.00 199 GLY A CA 1
ATOM 1515 C C . GLY A 1 199 ? -52.594 28.831 55.856 1.00 32.00 199 GLY A C 1
ATOM 1516 O O . GLY A 1 199 ? -51.656 28.153 55.447 1.00 32.00 199 GLY A O 1
ATOM 1517 N N . THR A 1 200 ? -53.373 29.531 55.039 1.00 38.75 200 THR A N 1
ATOM 1518 C CA . THR A 1 200 ? -53.149 29.735 53.605 1.00 38.75 200 THR A CA 1
ATOM 1519 C C . THR A 1 200 ? -51.918 30.609 53.351 1.00 38.75 200 THR A C 1
ATOM 1521 O O . THR A 1 200 ? -51.923 31.779 53.725 1.00 38.75 200 THR A O 1
ATOM 1524 N N . ALA A 1 201 ? -50.919 30.096 52.630 1.00 32.88 201 ALA A N 1
ATOM 1525 C CA . ALA A 1 201 ? -49.894 30.917 51.984 1.00 32.88 201 ALA A CA 1
ATOM 1526 C C . ALA A 1 201 ? -49.985 30.733 50.462 1.00 32.88 201 ALA A C 1
ATOM 1528 O O . ALA A 1 201 ? -49.685 29.687 49.892 1.00 32.88 201 ALA A O 1
ATOM 1529 N N . ARG A 1 202 ? -50.509 31.783 49.839 1.00 31.69 202 ARG A N 1
ATOM 1530 C CA . ARG A 1 202 ? -50.822 31.965 48.425 1.00 31.69 202 ARG A CA 1
ATOM 1531 C C . ARG A 1 202 ? -49.521 32.272 47.666 1.00 31.69 202 ARG A C 1
ATOM 1533 O O . ARG A 1 202 ? -48.919 33.310 47.912 1.00 31.69 202 ARG A O 1
ATOM 1540 N N . TYR A 1 203 ? -49.089 31.403 46.751 1.00 36.84 203 TYR A N 1
ATOM 1541 C CA . TYR A 1 203 ? -47.969 31.702 45.844 1.00 36.84 203 TYR A CA 1
ATOM 1542 C C . TYR A 1 203 ? -48.418 32.634 44.696 1.00 36.84 203 TYR A C 1
ATOM 1544 O O . TYR A 1 203 ? -49.509 32.436 44.150 1.00 36.84 203 TYR A O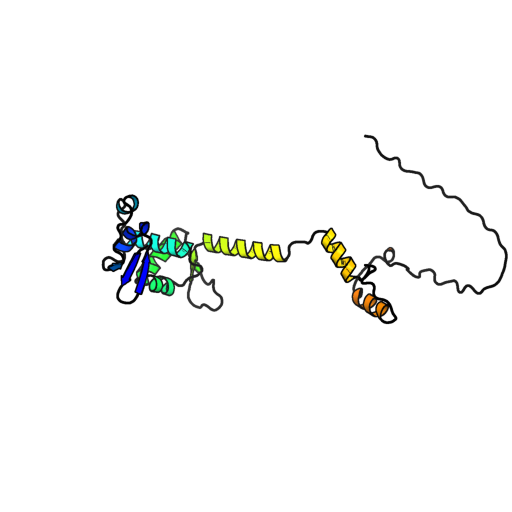 1
ATOM 1552 N N . PRO A 1 204 ? -47.606 33.631 44.293 1.00 36.62 204 PRO A N 1
ATOM 1553 C CA . PRO A 1 204 ? -47.918 34.506 43.167 1.00 36.62 204 PRO A CA 1
ATOM 1554 C C . PRO A 1 204 ? -47.681 33.800 41.821 1.00 36.62 204 PRO A C 1
ATOM 1556 O O . PRO A 1 204 ? -46.651 33.165 41.595 1.00 36.62 204 PRO A O 1
ATOM 1559 N N . ARG A 1 205 ? -48.654 33.933 40.911 1.00 37.50 205 ARG A N 1
ATOM 1560 C CA . ARG A 1 205 ? -48.580 33.475 39.516 1.00 37.50 205 ARG A CA 1
ATOM 1561 C C . ARG A 1 205 ? -47.574 34.329 38.733 1.00 37.50 205 ARG A C 1
ATOM 1563 O O . ARG A 1 205 ? -47.674 35.552 38.756 1.00 37.50 205 ARG A O 1
ATOM 1570 N N . ARG A 1 206 ? -46.654 33.696 37.996 1.00 36.81 206 ARG A N 1
ATOM 1571 C CA . ARG A 1 206 ? -45.881 34.358 36.929 1.00 36.81 206 ARG A CA 1
ATOM 1572 C C . ARG A 1 206 ? -46.762 34.539 35.680 1.00 36.81 206 ARG A C 1
ATOM 1574 O O . ARG A 1 206 ? -47.521 33.619 35.372 1.00 36.81 206 ARG A O 1
ATOM 1581 N N . PRO A 1 207 ? -46.668 35.666 34.956 1.00 40.25 207 PRO A N 1
ATOM 1582 C CA . PRO A 1 207 ? -47.347 35.842 33.676 1.00 40.25 207 PRO A CA 1
ATOM 1583 C C . PRO A 1 207 ? -46.587 35.142 32.535 1.00 40.25 207 PRO A C 1
ATOM 1585 O O . PRO A 1 207 ? -45.358 35.165 32.481 1.00 40.25 207 PRO A O 1
ATOM 1588 N N . SER A 1 208 ? -47.349 34.516 31.637 1.00 44.94 208 SER A N 1
ATOM 1589 C CA . SER A 1 208 ? -46.909 33.963 30.347 1.00 44.94 208 SER A CA 1
ATOM 1590 C C . SER A 1 208 ? -46.901 35.053 29.251 1.00 44.94 208 SER A C 1
ATOM 1592 O O . SER A 1 208 ? -47.471 36.124 29.468 1.00 44.94 208 SER A O 1
ATOM 1594 N N . PRO A 1 209 ? -46.236 34.816 28.103 1.00 49.00 209 PRO A N 1
ATOM 1595 C CA . PRO A 1 209 ? -45.706 35.867 27.238 1.00 49.00 209 PRO A CA 1
ATOM 1596 C C . PRO A 1 209 ? -46.689 36.337 26.152 1.00 49.00 209 PRO A C 1
ATOM 1598 O O . PRO A 1 209 ? -47.561 35.596 25.708 1.00 49.00 209 PRO A O 1
ATOM 1601 N N . LEU A 1 210 ? -46.476 37.570 25.692 1.00 50.16 210 LEU A N 1
ATOM 1602 C CA . LEU A 1 210 ? -46.826 38.083 24.361 1.00 50.16 210 LEU A CA 1
ATOM 1603 C C . LEU A 1 210 ? -45.461 38.312 23.671 1.00 50.16 210 LEU A C 1
ATOM 1605 O O . LEU A 1 210 ? -44.545 38.770 24.349 1.00 50.16 210 LEU A O 1
ATOM 1609 N N . ARG A 1 211 ? -45.201 38.025 22.398 1.00 47.00 211 ARG A N 1
ATOM 1610 C CA . ARG A 1 211 ? -46.020 37.781 21.211 1.00 47.00 211 ARG A CA 1
ATOM 1611 C C . ARG A 1 211 ? -45.137 37.075 20.177 1.00 47.00 211 ARG A C 1
ATOM 1613 O O . ARG A 1 211 ? -43.903 37.258 20.275 1.00 47.00 211 ARG A O 1
#

Sequence (211 aa):
MTTAATSETALWIAAERLPQFASVLPHAQYSPSIAAPAEFTARSWPAAEALIEIVRSRLEGLGPVTANALADSMALPLADVEAALAKLAAEGFAMRGSFTPGTSQSEWCDRALLARIHRYTVKRLRQEIEPVSSQDFMRFLGRWQHVIPSERRQGPDALAAMITQLEGFEAPAAAWPGTPARSARHRSRSCRGATWGCGTARYPRRPSPLR

Foldseek 3Di:
DKWWDDPPDTDDDDLLLVQLVCQQCVPTDIVPDDHRPPVSVVDHDHNLRSLLVVLLVVQVPDAWDALVRVCVNSVHDSVSSVVSQVVCVVVVQKDWDDDDPPDPGITIHGPVNVVVVVVVVVVVVCVVVPDDDPVVVVVVVCQVLLVPPVRNDDDDCNVVVNCVVCVPPDDDCVPPPDDPPDPPDPPDDDDDDDDDDDDDDDDDDDDDDDD

Secondary structure (DSSP, 8-state):
-EEEEETTEEEEE-GGGHHHHHHH-TT-EEES--PPPHHHHTS---HHHHHHHHHHHHHHH--SEEHHHHHHHHT--HHHHHHHHHHHHHTTSEEEE--STT--SPEEEEHHHHHHHHHHHHHHHHHHTPPPPHHHHHHHHHHHTT-STTT---SHHHHHHHHHHHTT----GGGSTT--TT------S-------------PPPPPPP--